Protein AF-A0A1F9RR07-F1 (afdb_monomer)

Nearest PDB structures (foldseek):
  3dpo-assembly2_A  TM=3.656E-01  e=3.145E+00  Escherichia coli K-12
  7xj0-assembly1_D  TM=2.275E-01  e=3.313E+00  Homo sapiens
  7xj0-assembly1_C  TM=2.275E-01  e=4.763E+00  Homo sapiens
  7xj3-assembly1_D  TM=2.705E-01  e=8.426E+00  Homo sapiens

Foldseek 3Di:
DDDPPDDDPPPPPQPPVNVVVVVVVVVVLCVLLVVLVVVLVVCLVPPPLQVCLVCLLVLLVVLLVVCVVVLVPDDQDADPVLVVQLVVLVVQLVVCVVVVNSLSVNVSSLSNVLSVCCRGRNPVSSVVSVLSSVSNNLSGDDPPVVLCVQQQVLLQVLQVVVCVVCVVVVFDWDDDRQWIDGPPDIDGSDSVNSCVSVVSVVVSVVSSVD

pLDDT: mean 88.8, std 12.25, range [38.28, 97.81]

Secondary structure (DSSP, 8-state):
---------------HHHHHHHHHHHHHHHHHHHHHHHHHHHHHHH-TTTGGGGTHHHHHHHHHHHTHHHHHTS-----THHHHHHHHHHHHHHHHHHTT-HHHHHHHHHHHHHHHHHHHHHHHHHHHTHHHHHHGGGGSPPPHHHHHHHHHHHHHHHHHHHHHHHHHTT---EEETTEEE-SS-EEE--GGGG-HHHHHHHHHHHHHH-

Solvent-accessible surface area (backbone atoms only — not comparable to full-atom values): 11545 Å² total; per-residue (Å²): 144,84,81,84,76,76,84,74,76,85,79,74,82,71,50,71,68,56,55,51,51,50,51,52,51,51,51,51,48,50,64,73,41,42,68,47,51,54,50,47,55,47,44,29,74,72,35,86,82,39,40,66,28,72,53,33,63,57,51,27,51,48,52,50,58,71,41,44,68,69,54,68,76,49,77,75,46,60,29,77,65,13,54,57,37,30,51,52,14,50,51,39,28,51,51,12,62,74,67,71,34,64,50,42,35,48,51,17,52,56,41,27,50,51,9,52,43,16,32,63,35,4,65,71,49,43,63,78,41,40,64,36,58,56,50,48,55,74,44,54,73,71,53,66,72,63,48,48,67,55,38,49,61,37,16,36,52,46,33,50,54,50,50,51,54,42,44,73,72,73,42,75,69,48,75,58,75,34,33,38,40,41,95,89,50,72,48,72,51,50,74,85,66,34,50,54,66,59,51,54,52,50,50,55,52,51,63,74,75,108

Mean predicted aligned error: 7.55 Å

Structure (mmCIF, N/CA/C/O backbone):
data_AF-A0A1F9RR07-F1
#
_entry.id   AF-A0A1F9RR07-F1
#
loop_
_atom_site.group_PDB
_atom_site.id
_atom_site.type_symbol
_atom_site.label_atom_id
_atom_site.label_alt_id
_atom_site.label_comp_id
_atom_site.label_asym_id
_atom_site.label_entity_id
_atom_site.label_seq_id
_atom_site.pdbx_PDB_ins_code
_atom_site.Cartn_x
_atom_site.Cartn_y
_atom_site.Cartn_z
_atom_site.occupancy
_atom_site.B_iso_or_equiv
_atom_site.auth_seq_id
_atom_site.auth_comp_id
_atom_site.auth_asym_id
_atom_site.auth_atom_id
_atom_site.pdbx_PDB_model_num
ATOM 1 N N . MET A 1 1 ? 3.645 -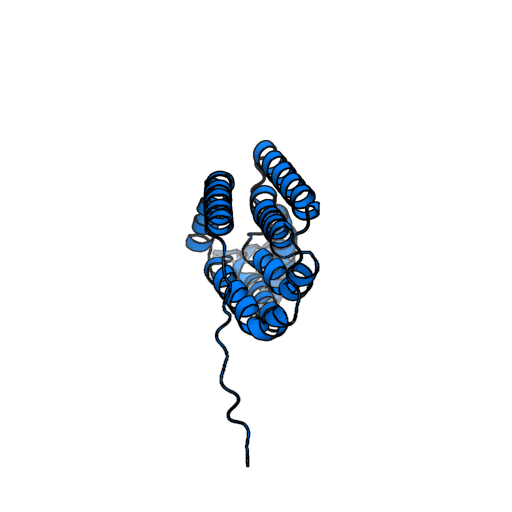34.732 37.859 1.00 39.59 1 MET A N 1
ATOM 2 C CA . MET A 1 1 ? 3.531 -34.724 36.387 1.00 39.59 1 MET A CA 1
ATOM 3 C C . MET A 1 1 ? 2.120 -34.261 36.035 1.00 39.59 1 MET A C 1
ATOM 5 O O . MET A 1 1 ? 1.271 -35.057 35.667 1.00 39.59 1 MET A O 1
ATOM 9 N N . SER A 1 2 ? 1.8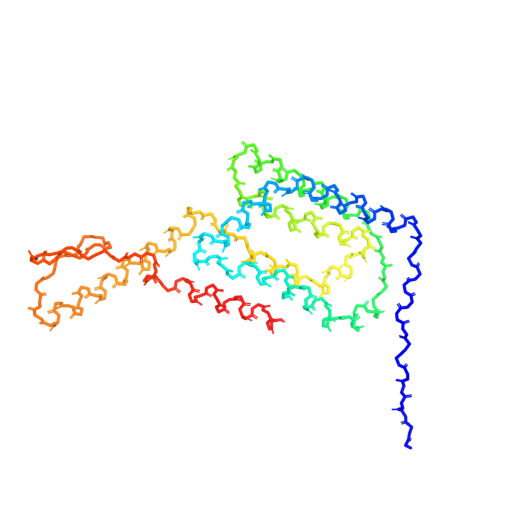35 -32.988 36.291 1.00 41.34 2 SER A N 1
ATOM 10 C CA . SER A 1 2 ? 0.587 -32.316 35.922 1.00 41.34 2 SER A CA 1
ATOM 11 C C . SER A 1 2 ? 0.934 -31.235 34.902 1.00 41.34 2 SER A C 1
ATOM 13 O O . SER A 1 2 ? 2.069 -30.769 34.904 1.00 41.34 2 SER A O 1
ATOM 15 N N . ILE A 1 3 ? -0.052 -30.877 34.078 1.00 42.28 3 ILE A N 1
ATOM 16 C CA . ILE A 1 3 ? -0.176 -29.742 33.137 1.00 42.28 3 ILE A CA 1
ATOM 17 C C . ILE A 1 3 ? -0.612 -30.284 31.760 1.00 42.28 3 ILE A C 1
ATOM 19 O O . ILE A 1 3 ? 0.106 -30.238 30.771 1.00 42.28 3 ILE A O 1
ATOM 23 N N . PHE A 1 4 ? -1.831 -30.829 31.715 1.00 50.19 4 PHE A N 1
ATOM 24 C CA . PHE A 1 4 ? -2.724 -30.615 30.577 1.00 50.19 4 PHE A CA 1
ATOM 25 C C . PHE A 1 4 ? -3.620 -29.453 31.003 1.00 50.19 4 PHE A C 1
ATOM 27 O O . PHE A 1 4 ? -4.643 -29.657 31.655 1.00 50.19 4 PHE A O 1
ATOM 34 N N . GLN A 1 5 ? -3.162 -28.227 30.749 1.00 45.41 5 GLN A N 1
ATOM 35 C CA . GLN A 1 5 ? -3.999 -27.045 30.897 1.00 45.41 5 GLN A CA 1
ATOM 36 C C . GLN A 1 5 ? -4.905 -27.009 29.671 1.00 45.41 5 GLN A C 1
ATOM 38 O O . GLN A 1 5 ? -4.443 -26.852 28.546 1.00 45.41 5 GLN A O 1
ATOM 43 N N . THR A 1 6 ? -6.180 -27.279 29.904 1.00 44.00 6 THR A N 1
ATOM 44 C CA . THR A 1 6 ? -7.256 -27.205 28.923 1.00 44.00 6 THR A CA 1
ATOM 45 C C . THR A 1 6 ? -7.315 -25.809 28.311 1.00 44.00 6 THR A C 1
ATOM 47 O O . THR A 1 6 ? -7.432 -24.829 29.047 1.00 44.00 6 THR A O 1
ATOM 50 N N . ASP A 1 7 ? -7.265 -25.739 26.982 1.00 45.28 7 ASP A N 1
ATOM 51 C CA . ASP A 1 7 ? -7.592 -24.550 26.200 1.00 45.28 7 ASP A CA 1
ATOM 52 C C . ASP A 1 7 ? -9.037 -24.122 26.515 1.00 45.28 7 ASP A C 1
ATOM 54 O O . ASP A 1 7 ? -9.995 -24.696 25.990 1.00 45.28 7 ASP A O 1
ATOM 58 N N . GLU A 1 8 ? -9.226 -23.138 27.400 1.00 47.31 8 GLU A N 1
ATOM 59 C CA . GLU A 1 8 ? -10.529 -22.482 27.522 1.00 47.31 8 GLU A CA 1
ATOM 60 C C . GLU A 1 8 ? -10.832 -21.752 26.203 1.00 47.31 8 GLU A C 1
ATOM 62 O O . GLU A 1 8 ? -10.014 -20.953 25.732 1.00 47.31 8 GLU A O 1
ATOM 67 N N . PRO A 1 9 ? -11.995 -21.999 25.572 1.00 42.94 9 PRO A N 1
ATOM 68 C CA . PRO A 1 9 ? -12.347 -21.317 24.343 1.00 42.94 9 PRO A CA 1
ATOM 69 C C . PRO A 1 9 ? -12.527 -19.829 24.641 1.00 42.94 9 PRO A C 1
ATOM 71 O O . PRO A 1 9 ? -13.224 -19.448 25.580 1.00 42.94 9 PRO A O 1
ATOM 74 N N . MET A 1 10 ? -11.930 -18.988 23.797 1.00 42.34 10 MET A N 1
ATOM 75 C CA . MET A 1 10 ? -12.139 -17.543 23.755 1.00 42.34 10 MET A CA 1
ATOM 76 C C . MET A 1 10 ? -13.638 -17.235 23.595 1.00 42.34 10 MET A C 1
ATOM 78 O O . MET A 1 10 ? -14.153 -17.122 22.483 1.00 42.34 10 MET A O 1
ATOM 82 N N . ASN A 1 11 ? -14.365 -17.142 24.712 1.00 38.28 11 ASN A N 1
ATOM 83 C CA . ASN A 1 11 ? -15.794 -16.855 24.737 1.00 38.28 11 ASN A CA 1
ATOM 84 C C . ASN A 1 11 ? -15.993 -15.347 24.581 1.00 38.28 11 ASN A C 1
ATOM 86 O O . ASN A 1 11 ? -16.233 -14.602 25.531 1.00 38.28 11 ASN A O 1
ATOM 90 N N . LEU A 1 12 ? -15.840 -14.888 23.341 1.00 55.47 12 LEU A N 1
ATOM 91 C CA . LEU A 1 12 ? -16.224 -13.550 22.942 1.00 55.47 12 LEU A CA 1
ATOM 92 C C . LEU A 1 12 ? -17.758 -13.519 22.928 1.00 55.47 12 LEU A C 1
ATOM 94 O O . LEU A 1 12 ? -18.388 -13.846 21.925 1.00 55.47 12 LEU A O 1
ATOM 98 N N . SER A 1 13 ? -18.376 -13.157 24.055 1.00 52.56 13 SER A N 1
ATOM 99 C CA . SER A 1 13 ? -19.814 -12.871 24.125 1.00 52.56 13 SER A CA 1
ATOM 100 C C . SER A 1 13 ? -20.100 -11.581 23.345 1.00 52.56 13 SER A C 1
ATOM 102 O O . SER A 1 13 ? -20.285 -10.495 23.900 1.00 52.56 13 SER A O 1
ATOM 104 N N . ILE A 1 14 ? -20.038 -11.675 22.013 1.00 67.06 14 ILE A N 1
ATOM 105 C CA . ILE A 1 14 ? -20.330 -10.578 21.098 1.00 67.06 14 ILE A CA 1
ATOM 106 C C . ILE A 1 14 ? -21.827 -10.307 21.216 1.00 67.06 14 ILE A C 1
ATOM 108 O O . ILE A 1 14 ? -22.664 -11.093 20.769 1.00 67.06 14 ILE A O 1
ATOM 112 N N . LYS A 1 15 ? -22.189 -9.169 21.811 1.00 80.25 15 LYS A N 1
ATOM 113 C CA . LYS A 1 15 ? -23.585 -8.720 21.832 1.00 80.25 15 LYS A CA 1
ATOM 114 C C . LYS A 1 15 ? -24.096 -8.606 20.391 1.00 80.25 15 LYS A C 1
ATOM 116 O O . LYS A 1 15 ? -23.407 -8.053 19.535 1.00 80.25 15 LYS A O 1
ATOM 121 N N . LYS A 1 16 ? -25.340 -9.037 20.130 1.00 82.12 16 LYS A N 1
ATOM 122 C CA . LYS A 1 16 ? -25.990 -8.919 18.802 1.00 82.12 16 LYS A CA 1
ATOM 123 C C . LYS A 1 16 ? -25.875 -7.508 18.201 1.00 82.12 16 LYS A C 1
ATOM 125 O O . LYS A 1 16 ? -25.714 -7.365 16.995 1.00 82.12 16 LYS A O 1
ATOM 130 N N . GLN A 1 17 ? -25.910 -6.475 19.045 1.00 84.00 17 GLN A N 1
ATOM 131 C CA . GLN A 1 17 ? -25.747 -5.078 18.639 1.00 84.00 17 GLN A CA 1
ATOM 132 C C . GLN A 1 17 ? -24.356 -4.779 18.054 1.00 84.00 17 GLN A C 1
ATOM 134 O O . GLN A 1 17 ? -24.256 -4.090 17.045 1.00 84.00 17 GLN A O 1
ATOM 139 N N . THR A 1 18 ? -23.290 -5.329 18.639 1.00 83.62 18 THR A N 1
ATOM 140 C CA . THR A 1 18 ? -21.919 -5.181 18.129 1.00 83.62 18 THR A CA 1
ATOM 141 C C . THR A 1 18 ? -21.746 -5.923 16.808 1.00 83.62 18 THR A C 1
ATOM 143 O O . THR A 1 18 ? -21.145 -5.390 15.882 1.00 83.62 18 THR A O 1
ATOM 146 N N . LEU A 1 19 ? -22.341 -7.113 16.675 1.00 86.00 19 LEU A N 1
ATOM 147 C CA . LEU A 1 19 ? -22.330 -7.860 15.415 1.00 86.00 19 LEU A CA 1
ATOM 148 C C . LEU A 1 19 ? -23.002 -7.066 14.281 1.00 86.00 19 LEU A C 1
ATOM 150 O O . LEU A 1 19 ? -22.474 -6.990 13.175 1.00 86.00 19 LEU A O 1
ATOM 154 N N . PHE A 1 20 ? -24.135 -6.425 14.575 1.00 90.19 20 PHE A N 1
ATOM 155 C CA . PHE A 1 20 ? -24.838 -5.568 13.622 1.00 90.19 20 PHE A CA 1
ATOM 156 C C . PHE A 1 20 ? -24.014 -4.333 13.222 1.00 90.19 20 PHE A C 1
ATOM 158 O O . PHE A 1 20 ? -23.941 -3.997 12.042 1.00 90.19 20 PHE A O 1
ATOM 165 N N . GLN A 1 21 ? -23.339 -3.690 14.182 1.00 88.38 21 GLN A N 1
ATOM 166 C CA . GLN A 1 21 ? -22.429 -2.570 13.911 1.00 88.38 21 GLN A CA 1
ATOM 167 C C . GLN A 1 21 ? -21.259 -2.980 13.010 1.00 88.38 21 GLN A C 1
ATOM 169 O O . GLN A 1 21 ? -20.947 -2.264 12.059 1.00 88.38 21 GLN A O 1
ATOM 174 N N . ILE A 1 22 ? -20.639 -4.132 13.282 1.00 88.69 22 ILE A N 1
ATOM 175 C CA . ILE A 1 22 ? -19.557 -4.678 12.453 1.00 88.69 22 ILE A CA 1
ATOM 176 C C . ILE A 1 22 ? -20.067 -4.918 11.033 1.00 88.69 22 ILE A C 1
ATOM 178 O O . ILE A 1 22 ? -19.451 -4.443 10.086 1.00 88.69 22 ILE A O 1
ATOM 182 N N . PHE A 1 23 ? -21.223 -5.570 10.879 1.00 91.88 23 PHE A N 1
ATOM 183 C CA . PHE A 1 23 ? -21.810 -5.831 9.565 1.00 91.88 23 PHE A CA 1
ATOM 184 C C . PHE A 1 23 ? -22.046 -4.542 8.763 1.00 91.88 23 PHE A C 1
ATOM 186 O O . PHE A 1 23 ? -21.627 -4.456 7.609 1.00 91.88 23 PHE A O 1
ATOM 193 N N . ILE A 1 24 ? -22.659 -3.522 9.376 1.00 93.69 24 ILE A N 1
ATOM 194 C CA . ILE A 1 24 ? -22.899 -2.228 8.720 1.00 93.69 24 ILE A CA 1
ATOM 195 C C . ILE A 1 24 ? -21.586 -1.568 8.306 1.00 93.69 24 ILE A C 1
ATOM 197 O O . ILE A 1 24 ? -21.477 -1.088 7.180 1.00 93.69 24 ILE A O 1
ATOM 201 N N . LEU A 1 25 ? -20.587 -1.535 9.190 1.00 91.62 25 LEU A N 1
ATOM 202 C CA . LEU A 1 25 ? -19.313 -0.886 8.885 1.00 91.62 25 LEU A CA 1
ATOM 203 C C . LEU A 1 25 ? -18.536 -1.629 7.804 1.00 91.62 25 LEU A C 1
ATOM 205 O O . LEU A 1 25 ? -17.975 -0.983 6.924 1.00 91.62 25 LEU A O 1
ATOM 209 N N . THR A 1 26 ? -18.543 -2.961 7.816 1.00 91.56 26 THR A N 1
ATOM 210 C CA . THR A 1 26 ? -17.945 -3.763 6.746 1.00 91.56 26 THR A CA 1
ATOM 211 C C . THR A 1 26 ? -18.654 -3.514 5.416 1.00 91.56 26 THR A C 1
ATOM 213 O O . THR A 1 26 ? -17.987 -3.268 4.414 1.00 91.56 26 THR A O 1
ATOM 216 N N . ALA A 1 27 ? -19.990 -3.504 5.393 1.00 94.19 27 ALA A N 1
ATOM 217 C CA . ALA A 1 27 ? -20.755 -3.215 4.181 1.00 94.19 27 ALA A CA 1
ATOM 218 C C . ALA A 1 27 ? -20.483 -1.794 3.654 1.00 94.19 27 ALA A C 1
ATOM 220 O O . ALA A 1 27 ? -20.225 -1.616 2.464 1.00 94.19 27 ALA A O 1
ATOM 221 N N . ALA A 1 28 ? -20.470 -0.791 4.536 1.00 94.44 28 ALA A N 1
ATOM 222 C CA . ALA A 1 28 ? -20.162 0.593 4.182 1.00 94.44 28 ALA A CA 1
ATOM 223 C C . ALA A 1 28 ? -18.728 0.742 3.655 1.00 94.44 28 ALA A C 1
ATOM 225 O O . ALA A 1 28 ? -18.508 1.404 2.642 1.00 94.44 28 ALA A O 1
ATOM 226 N N . PHE A 1 29 ? -17.759 0.090 4.298 1.00 94.94 29 PHE A N 1
ATOM 227 C CA . PHE A 1 29 ? -16.369 0.077 3.858 1.00 94.94 29 PHE A CA 1
ATOM 228 C C . PHE A 1 29 ? -16.234 -0.518 2.454 1.00 94.94 29 PHE A C 1
ATOM 230 O O . PHE A 1 29 ? -15.653 0.118 1.577 1.00 94.94 29 PHE A O 1
ATOM 237 N N . LEU A 1 30 ? -16.822 -1.693 2.212 1.00 94.81 30 LEU A N 1
ATOM 238 C CA . LEU A 1 30 ? -16.794 -2.333 0.895 1.00 94.81 30 LEU A CA 1
ATOM 239 C C . LEU A 1 30 ? -17.481 -1.472 -0.167 1.00 94.81 30 LEU A C 1
ATOM 241 O O . LEU A 1 30 ? -16.969 -1.356 -1.275 1.00 94.81 30 LEU A O 1
ATOM 245 N N . PHE A 1 31 ? -18.596 -0.822 0.169 1.00 96.06 31 PHE A N 1
ATOM 246 C CA . PHE A 1 31 ? -19.306 0.063 -0.750 1.00 96.06 31 PHE A CA 1
ATOM 247 C C . PHE A 1 31 ? -18.484 1.303 -1.135 1.00 96.06 31 PHE A C 1
ATOM 249 O O . PHE A 1 31 ? -18.403 1.645 -2.316 1.00 96.06 31 PHE A O 1
ATOM 256 N N . VAL A 1 32 ? -17.844 1.961 -0.163 1.00 94.94 32 VAL A N 1
ATOM 257 C CA . VAL A 1 32 ? -16.994 3.140 -0.403 1.00 94.94 32 VAL A CA 1
ATOM 258 C C . VAL A 1 32 ? -15.752 2.754 -1.210 1.00 94.94 32 VAL A C 1
ATOM 260 O O . VAL A 1 32 ? -15.421 3.401 -2.203 1.00 94.94 32 VAL A O 1
ATOM 263 N N . TYR A 1 33 ? -15.093 1.658 -0.833 1.00 95.62 33 TYR A N 1
ATOM 264 C CA . TYR A 1 33 ? -13.824 1.238 -1.424 1.00 95.62 33 TYR A CA 1
ATOM 265 C C . TYR A 1 33 ? -13.957 0.302 -2.631 1.00 95.62 33 TYR A C 1
ATOM 267 O O . TYR A 1 33 ? -12.937 -0.089 -3.197 1.00 95.62 33 TYR A O 1
ATOM 275 N N . GLN A 1 34 ? -15.173 -0.001 -3.102 1.00 95.38 34 GLN A N 1
ATOM 276 C CA . GLN A 1 34 ? -15.410 -0.932 -4.217 1.00 95.38 34 GLN A CA 1
ATOM 277 C C . GLN A 1 34 ? -14.554 -0.617 -5.452 1.00 95.38 34 GLN A C 1
ATOM 279 O O . GLN A 1 34 ? -13.930 -1.505 -6.026 1.00 95.38 34 GLN A O 1
ATOM 284 N N . LYS A 1 35 ? -14.449 0.665 -5.834 1.00 92.94 35 LYS A N 1
ATOM 285 C CA . LYS A 1 35 ? -13.672 1.088 -7.007 1.00 92.94 35 LYS A CA 1
ATOM 286 C C . LYS A 1 35 ? -12.176 0.855 -6.803 1.00 92.94 35 LYS A C 1
ATOM 288 O O . LYS A 1 35 ? -11.493 0.441 -7.734 1.00 92.94 35 LYS A O 1
ATOM 293 N N . ALA A 1 36 ? -11.669 1.124 -5.600 1.00 93.94 36 ALA A N 1
ATOM 294 C CA . ALA A 1 36 ? -10.263 0.925 -5.266 1.00 93.94 36 ALA A CA 1
ATOM 295 C C . ALA A 1 36 ? -9.910 -0.570 -5.235 1.00 93.94 36 ALA A C 1
ATOM 297 O O . ALA A 1 36 ? -8.896 -0.958 -5.811 1.00 93.94 36 ALA A O 1
ATOM 298 N N . ILE A 1 37 ? -10.776 -1.394 -4.636 1.00 95.12 37 ILE A N 1
ATOM 299 C CA . ILE A 1 37 ? -10.619 -2.851 -4.541 1.00 95.12 37 ILE A CA 1
ATOM 300 C C . ILE A 1 37 ? -10.663 -3.496 -5.929 1.00 95.12 37 ILE A C 1
ATOM 302 O O . ILE A 1 37 ? -9.768 -4.261 -6.267 1.00 95.12 37 ILE A O 1
ATOM 306 N N . LEU A 1 38 ? -11.647 -3.155 -6.769 1.00 95.25 38 LEU A N 1
ATOM 307 C CA . LEU A 1 38 ? -11.743 -3.705 -8.127 1.00 95.25 38 LEU A CA 1
ATOM 308 C C . LEU A 1 38 ? -10.522 -3.341 -8.978 1.00 95.25 38 LEU A C 1
ATOM 310 O O . LEU A 1 38 ? -10.001 -4.188 -9.698 1.00 95.25 38 LEU A O 1
ATOM 314 N N . LYS A 1 39 ? -10.021 -2.105 -8.858 1.00 93.69 39 LYS A N 1
ATOM 315 C CA . LYS A 1 39 ? -8.785 -1.701 -9.538 1.00 93.69 39 LYS A CA 1
ATOM 316 C C . LYS A 1 39 ? -7.556 -2.424 -8.982 1.00 93.69 39 LYS A C 1
ATOM 318 O O . LYS A 1 39 ? -6.679 -2.759 -9.757 1.00 93.69 39 LYS A O 1
ATOM 323 N N . LEU A 1 40 ? -7.472 -2.658 -7.669 1.00 94.31 40 LEU A N 1
ATOM 324 C CA . LEU A 1 40 ? -6.390 -3.460 -7.079 1.00 94.31 40 LEU A CA 1
ATOM 325 C C . LEU A 1 40 ? -6.395 -4.891 -7.623 1.00 94.31 40 LEU A C 1
ATOM 327 O O . LEU A 1 40 ? -5.363 -5.371 -8.069 1.00 94.31 40 LEU A O 1
ATOM 331 N N . ILE A 1 41 ? -7.562 -5.538 -7.651 1.00 95.12 41 ILE A N 1
ATOM 332 C CA . ILE A 1 41 ? -7.717 -6.889 -8.205 1.00 95.12 41 ILE A CA 1
ATOM 333 C C . ILE A 1 41 ? -7.314 -6.916 -9.682 1.00 95.12 41 ILE A C 1
ATOM 335 O O . ILE A 1 41 ? -6.608 -7.832 -10.098 1.00 95.12 41 ILE A O 1
ATOM 339 N N . SER A 1 42 ? -7.729 -5.905 -10.456 1.00 94.75 42 SER A N 1
ATOM 340 C CA . SER A 1 42 ? -7.310 -5.749 -11.850 1.00 94.75 42 SER A CA 1
ATOM 341 C C . SER A 1 42 ? -5.788 -5.711 -11.949 1.00 94.75 42 SER A C 1
ATOM 343 O O . SER A 1 42 ? -5.221 -6.570 -12.615 1.00 94.75 42 SER A O 1
ATOM 345 N N . ASP A 1 43 ? -5.129 -4.803 -11.227 1.00 92.31 43 ASP A N 1
ATOM 346 C CA . ASP A 1 43 ? -3.671 -4.651 -11.266 1.00 92.31 43 ASP A CA 1
ATOM 347 C C . ASP A 1 43 ? -2.949 -5.947 -10.879 1.00 92.31 43 ASP A C 1
ATOM 349 O O . ASP A 1 43 ? -2.033 -6.371 -11.575 1.00 92.31 43 ASP A O 1
ATOM 353 N N . TRP A 1 44 ? -3.389 -6.627 -9.818 1.00 93.50 44 TRP A N 1
ATOM 354 C CA . TRP A 1 44 ? -2.785 -7.894 -9.396 1.00 93.50 44 TRP A CA 1
ATOM 355 C C . TRP A 1 44 ? -2.964 -9.010 -10.434 1.00 93.50 44 TRP A C 1
ATOM 357 O O . TRP A 1 44 ? -2.123 -9.902 -10.534 1.00 93.50 44 TRP A O 1
ATOM 367 N N . SER A 1 45 ? -4.055 -8.978 -11.203 1.00 93.31 45 SER A N 1
ATOM 368 C CA . SER A 1 45 ? -4.335 -9.972 -12.243 1.00 93.31 45 SER A CA 1
ATOM 369 C C . SER A 1 45 ? -3.617 -9.698 -13.566 1.00 93.31 45 SER A C 1
ATOM 371 O O . SER A 1 45 ? -3.294 -10.643 -14.283 1.00 93.31 45 SER A O 1
ATOM 373 N N . THR A 1 46 ? -3.360 -8.429 -13.894 1.00 92.06 46 THR A N 1
ATOM 374 C CA . THR A 1 46 ? -2.818 -8.030 -15.201 1.00 92.06 46 THR A CA 1
ATOM 375 C C . THR A 1 46 ? -1.342 -7.662 -15.170 1.00 92.06 46 THR A C 1
ATOM 377 O O . THR A 1 46 ? -0.680 -7.797 -16.195 1.00 92.06 46 THR A O 1
ATOM 380 N N . ASP A 1 47 ? -0.816 -7.191 -14.035 1.00 86.38 47 ASP A N 1
ATOM 381 C CA . ASP A 1 47 ? 0.580 -6.773 -13.899 1.00 86.38 47 ASP A CA 1
ATOM 382 C C . ASP A 1 47 ? 1.408 -7.824 -13.130 1.00 86.38 47 ASP A C 1
ATOM 384 O O . ASP A 1 47 ? 1.242 -7.982 -11.912 1.00 86.38 47 ASP A O 1
ATOM 388 N N . PRO A 1 4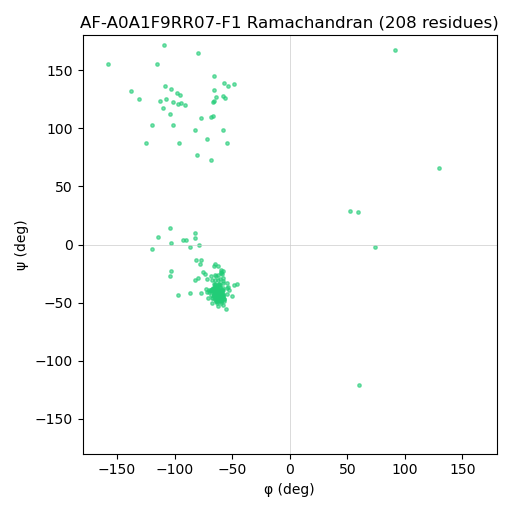8 ? 2.361 -8.507 -13.798 1.00 83.62 48 PRO A N 1
ATOM 389 C CA . PRO A 1 48 ? 3.258 -9.471 -13.162 1.00 83.62 48 PRO A CA 1
ATOM 390 C C . PRO A 1 48 ? 4.095 -8.903 -12.006 1.00 83.62 48 PRO A C 1
ATOM 392 O O . PRO A 1 48 ? 4.579 -9.660 -11.165 1.00 83.62 48 PRO A O 1
ATOM 395 N N . ASN A 1 49 ? 4.314 -7.586 -11.952 1.00 82.25 49 ASN A N 1
ATOM 396 C CA . ASN A 1 49 ? 5.059 -6.942 -10.871 1.00 82.25 49 ASN A CA 1
ATOM 397 C C . ASN A 1 49 ? 4.252 -6.873 -9.568 1.00 82.25 49 ASN A C 1
ATOM 399 O O . ASN A 1 49 ? 4.846 -6.862 -8.489 1.00 82.25 49 ASN A O 1
ATOM 403 N N . PHE A 1 50 ? 2.919 -6.890 -9.654 1.00 86.31 50 PHE A N 1
ATOM 404 C CA . PHE A 1 50 ? 2.015 -6.760 -8.509 1.00 86.31 50 PHE A CA 1
ATOM 405 C C . PHE A 1 50 ? 1.175 -8.014 -8.235 1.00 86.31 50 PHE A C 1
ATOM 407 O O . PHE A 1 50 ? 0.355 -8.004 -7.320 1.00 86.31 50 PHE A O 1
ATOM 414 N N . SER A 1 51 ? 1.407 -9.127 -8.940 1.00 87.56 51 SER A N 1
ATOM 415 C CA . SER A 1 51 ? 0.654 -10.378 -8.739 1.00 87.56 51 SER A CA 1
ATOM 416 C C . SER A 1 51 ? 0.736 -10.949 -7.319 1.00 87.56 51 SER A C 1
ATOM 418 O O . SER A 1 51 ? -0.181 -11.632 -6.867 1.00 87.56 51 SER A O 1
ATOM 420 N N . HIS A 1 52 ? 1.799 -10.633 -6.575 1.00 86.06 52 HIS A N 1
ATOM 421 C CA . HIS A 1 52 ? 1.942 -11.008 -5.166 1.00 86.06 52 HIS A CA 1
ATOM 422 C C . HIS A 1 52 ? 0.905 -10.332 -4.247 1.00 86.06 52 HIS A C 1
ATOM 424 O O . HIS A 1 52 ? 0.661 -10.823 -3.144 1.00 86.06 52 HIS A O 1
ATOM 430 N N . GLY A 1 53 ? 0.260 -9.247 -4.695 1.00 90.81 53 GLY A N 1
ATOM 431 C CA . GLY A 1 53 ? -0.720 -8.484 -3.923 1.00 90.81 53 GLY A CA 1
ATOM 432 C C . GLY A 1 53 ? -1.915 -9.310 -3.439 1.00 90.81 53 GLY A C 1
ATOM 433 O O . GLY A 1 53 ? -2.420 -9.045 -2.351 1.00 90.81 53 GLY A O 1
ATOM 434 N N . PHE A 1 54 ? -2.301 -10.373 -4.159 1.00 92.50 54 PHE A N 1
ATOM 435 C CA . PHE A 1 54 ? -3.347 -11.302 -3.709 1.00 92.50 54 PHE A CA 1
ATOM 436 C C . PHE A 1 54 ? -3.000 -12.009 -2.398 1.00 92.50 54 PHE A C 1
ATOM 438 O O . PHE A 1 54 ? -3.899 -12.288 -1.611 1.00 92.50 54 PHE A O 1
ATOM 445 N N . LEU A 1 55 ? -1.721 -12.311 -2.157 1.00 92.12 55 LEU A N 1
ATOM 446 C CA . LEU A 1 55 ? -1.278 -13.075 -0.990 1.00 92.12 55 LEU A CA 1
ATOM 447 C C . LEU A 1 55 ? -1.203 -12.203 0.274 1.00 92.12 55 LEU A C 1
ATOM 449 O O . LEU A 1 55 ? -1.413 -12.696 1.383 1.00 92.12 55 LEU A O 1
ATOM 453 N N . ILE A 1 56 ? -0.945 -10.903 0.110 1.00 93.69 56 ILE A N 1
ATOM 454 C CA . ILE A 1 56 ? -0.673 -9.966 1.206 1.00 93.69 56 ILE A CA 1
ATOM 455 C C . ILE A 1 56 ? -1.806 -9.908 2.254 1.00 93.69 56 ILE A C 1
ATOM 457 O O . ILE A 1 56 ? -1.492 -10.030 3.441 1.00 93.69 56 ILE A O 1
ATOM 461 N N . PRO A 1 57 ? -3.107 -9.801 1.899 1.00 94.00 57 PRO A N 1
ATOM 462 C CA . PRO A 1 57 ? -4.189 -9.818 2.888 1.00 94.00 57 PRO A CA 1
ATOM 463 C C . PRO A 1 57 ? -4.256 -11.113 3.705 1.00 94.00 57 PRO A C 1
ATOM 465 O O . PRO A 1 57 ? -4.536 -11.071 4.904 1.00 94.00 57 PRO A O 1
ATOM 468 N N . PHE A 1 58 ? -3.977 -12.263 3.082 1.00 95.19 58 PHE A N 1
ATOM 469 C CA . PHE A 1 58 ? -3.982 -13.556 3.770 1.00 95.19 58 PHE A CA 1
ATOM 470 C C . PHE A 1 58 ? -2.812 -13.674 4.745 1.00 95.19 58 PHE A C 1
ATOM 472 O O . PHE A 1 58 ? -2.997 -14.143 5.866 1.00 95.19 58 PHE A O 1
ATOM 479 N N . VAL A 1 59 ? -1.628 -13.197 4.350 1.00 94.19 59 VAL A N 1
ATOM 480 C CA . VAL A 1 59 ? -0.450 -13.156 5.226 1.00 94.19 59 VAL A CA 1
ATOM 481 C C . VAL A 1 59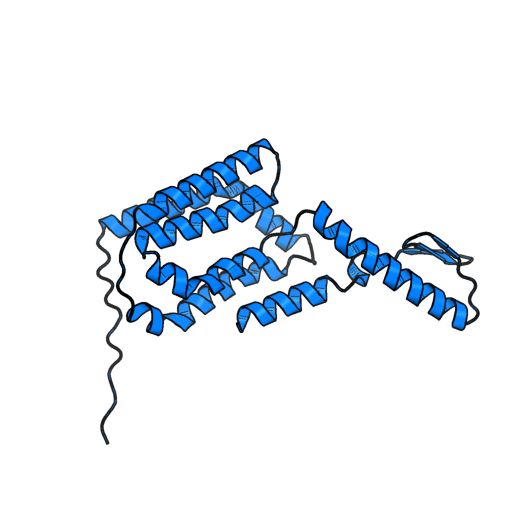 ? -0.685 -12.203 6.394 1.00 94.19 59 VAL A C 1
ATOM 483 O O . VAL A 1 59 ? -0.464 -12.594 7.534 1.00 94.19 59 VAL A O 1
ATOM 486 N N . ALA A 1 60 ? -1.227 -11.005 6.156 1.00 95.25 60 ALA A N 1
ATOM 487 C CA . ALA A 1 60 ? -1.571 -10.073 7.229 1.00 95.25 60 ALA A CA 1
ATOM 488 C C . ALA A 1 60 ? -2.571 -10.690 8.227 1.00 95.25 60 ALA A C 1
ATOM 490 O O . ALA A 1 60 ? -2.394 -10.574 9.441 1.00 95.25 60 ALA A O 1
ATOM 491 N N . LEU A 1 61 ? -3.593 -11.402 7.736 1.00 94.88 61 LEU A N 1
ATOM 492 C CA . LEU A 1 61 ? -4.545 -12.110 8.594 1.00 94.88 61 LEU A CA 1
ATOM 493 C C . LEU A 1 61 ? -3.870 -13.233 9.393 1.00 94.88 61 LEU A C 1
ATOM 495 O O . LEU A 1 61 ? -4.137 -13.382 10.586 1.00 94.88 61 LEU A O 1
ATOM 499 N N . TYR A 1 62 ? -2.972 -13.991 8.762 1.00 94.75 62 TYR A N 1
ATOM 500 C CA . TYR A 1 62 ? -2.182 -15.019 9.434 1.00 94.75 62 TYR A CA 1
ATOM 501 C C . TYR A 1 62 ? -1.277 -14.428 10.525 1.00 94.75 62 TYR A C 1
ATOM 503 O O . TYR A 1 62 ? -1.236 -14.969 11.626 1.00 94.75 62 TYR A O 1
ATOM 511 N N . MET A 1 63 ? -0.622 -13.287 10.281 1.00 92.81 63 MET A N 1
ATOM 512 C CA . MET A 1 63 ? 0.198 -12.593 11.285 1.00 92.81 63 MET A CA 1
ATOM 513 C C . MET A 1 63 ? -0.637 -12.157 12.498 1.00 92.81 63 MET A C 1
ATOM 515 O O . MET A 1 63 ? -0.194 -12.285 13.639 1.00 92.81 63 MET A O 1
ATOM 519 N N . ILE A 1 64 ? -1.868 -11.679 12.273 1.00 94.06 64 ILE A N 1
ATOM 520 C CA . ILE A 1 64 ? -2.805 -11.352 13.360 1.00 94.06 64 ILE A CA 1
ATOM 521 C C . ILE A 1 64 ? -3.200 -12.622 14.125 1.00 94.06 64 ILE A C 1
ATOM 523 O O . ILE A 1 64 ? -3.201 -12.623 15.355 1.00 94.06 64 ILE A O 1
ATOM 527 N N . TRP A 1 65 ? -3.508 -13.710 13.414 1.00 93.56 65 TRP A N 1
ATOM 528 C CA . TRP A 1 65 ? -3.870 -14.990 14.025 1.00 93.56 65 TRP A CA 1
ATOM 529 C C . TRP A 1 65 ? -2.725 -15.595 14.846 1.00 93.56 65 TRP A C 1
ATOM 531 O O . TRP A 1 65 ? -2.962 -16.115 15.935 1.00 93.56 65 TRP A O 1
ATOM 541 N N . TYR A 1 66 ? -1.484 -15.475 14.376 1.00 92.69 66 TYR A N 1
ATOM 542 C CA . TYR A 1 66 ? -0.296 -15.926 15.099 1.00 92.69 66 TYR A CA 1
ATOM 543 C C . TYR A 1 66 ? -0.139 -15.201 16.447 1.00 92.69 66 TYR A C 1
ATOM 545 O O . TYR A 1 66 ? 0.223 -15.810 17.450 1.00 92.69 66 TYR A O 1
ATOM 553 N N . LYS A 1 67 ? -0.528 -13.922 16.505 1.00 90.56 67 LYS A N 1
ATOM 554 C CA . LYS A 1 67 ? -0.531 -13.098 17.723 1.00 90.56 67 LYS A CA 1
ATOM 555 C C . LYS A 1 67 ? -1.761 -13.290 18.619 1.00 90.56 67 LYS A C 1
ATOM 557 O O . LYS A 1 67 ? -1.895 -12.574 19.607 1.00 90.56 67 LYS A O 1
ATOM 562 N N . LYS A 1 68 ? -2.667 -14.236 18.337 1.00 90.56 68 LYS A N 1
ATOM 563 C CA . LYS A 1 68 ? -3.938 -14.384 19.083 1.00 90.56 68 LYS A CA 1
ATOM 564 C C . LYS A 1 68 ? -3.761 -14.511 20.603 1.00 90.56 68 LYS A C 1
ATOM 566 O O . LYS A 1 68 ? -4.570 -13.960 21.340 1.00 90.56 68 LYS A O 1
ATOM 571 N N . ASN A 1 69 ? -2.711 -15.199 21.061 1.00 89.19 69 ASN A N 1
ATOM 572 C CA . ASN A 1 69 ? -2.453 -15.405 22.489 1.00 89.19 69 ASN A CA 1
ATOM 573 C C . ASN A 1 69 ? -2.007 -14.092 23.151 1.00 89.19 69 ASN A C 1
ATOM 575 O O . ASN A 1 69 ? -2.581 -13.694 24.157 1.00 89.19 69 ASN A O 1
ATOM 579 N N . GLU A 1 70 ? -1.078 -13.361 22.522 1.00 89.25 70 GLU A N 1
ATOM 580 C CA . GLU A 1 70 ? -0.665 -12.018 22.965 1.00 89.25 70 GLU A CA 1
ATOM 581 C C . GLU A 1 70 ? -1.855 -11.048 22.997 1.00 89.25 70 GLU A C 1
ATOM 583 O O . GLU A 1 70 ? -1.975 -10.221 23.895 1.00 89.25 70 GLU A O 1
ATOM 588 N N . LEU A 1 71 ? -2.749 -11.134 22.008 1.00 89.38 71 LEU A N 1
ATOM 589 C CA . LEU A 1 71 ? -3.927 -10.272 21.916 1.00 89.38 71 LEU A CA 1
ATOM 590 C C . LEU A 1 71 ? -4.991 -10.611 22.966 1.00 89.38 71 LEU A C 1
ATOM 592 O O . LEU A 1 71 ? -5.708 -9.708 23.393 1.00 89.38 71 LEU A O 1
ATOM 596 N N . ALA A 1 72 ? -5.083 -11.870 23.400 1.00 88.44 72 ALA A N 1
ATOM 597 C CA . ALA A 1 72 ? -6.010 -12.295 24.447 1.00 88.44 72 ALA A CA 1
ATOM 598 C C . ALA A 1 72 ? -5.638 -11.729 25.831 1.00 88.44 72 ALA A C 1
ATOM 600 O O . ALA A 1 72 ? -6.520 -11.500 26.655 1.00 88.44 72 ALA A O 1
ATOM 601 N N . GLU A 1 73 ? -4.355 -11.446 26.070 1.00 89.44 73 GLU A N 1
ATOM 602 C CA . GLU A 1 73 ? -3.862 -10.835 27.316 1.00 89.44 73 GLU A CA 1
ATOM 603 C C . GLU A 1 73 ? -4.134 -9.322 27.395 1.00 89.44 73 GLU A C 1
ATOM 605 O O . GLU A 1 73 ? -4.016 -8.700 28.454 1.00 89.44 73 GLU A O 1
ATOM 610 N N . VAL A 1 74 ? -4.507 -8.698 26.276 1.00 89.31 74 VAL A N 1
ATOM 611 C CA . VAL A 1 74 ? -4.720 -7.254 26.182 1.00 89.31 74 VAL A CA 1
ATOM 612 C C . VAL A 1 74 ? -6.195 -6.927 26.368 1.00 89.31 74 VAL A C 1
ATOM 614 O O . VAL A 1 74 ? -7.071 -7.428 25.670 1.00 89.31 74 VAL A O 1
ATOM 617 N N . SER A 1 75 ? -6.487 -5.992 27.272 1.00 86.81 75 SER A N 1
ATOM 618 C CA . SER A 1 75 ? -7.853 -5.510 27.463 1.00 86.81 75 SER A CA 1
ATOM 619 C C . SER A 1 75 ? -8.363 -4.766 26.221 1.00 86.81 75 SER A C 1
ATOM 621 O O . SER A 1 75 ? -7.785 -3.743 25.837 1.00 86.81 75 SER A O 1
ATOM 623 N N . PHE A 1 76 ? -9.489 -5.209 25.663 1.00 85.94 76 PHE A N 1
ATOM 624 C CA . PHE A 1 76 ? -10.215 -4.484 24.620 1.00 85.94 76 PHE A CA 1
ATOM 625 C C . PHE A 1 76 ? -10.791 -3.186 25.197 1.00 85.94 76 PHE A C 1
ATOM 627 O O . PHE A 1 76 ? -11.701 -3.208 26.028 1.00 85.94 76 PHE A O 1
ATOM 634 N N . LYS A 1 77 ? -10.244 -2.044 24.767 1.00 90.62 77 LYS A N 1
ATOM 635 C CA . LYS A 1 77 ? -10.661 -0.705 25.212 1.00 90.62 77 LYS A CA 1
ATOM 636 C C . LYS A 1 77 ? -11.026 0.146 23.993 1.00 90.62 77 LYS A C 1
ATOM 638 O O . LYS A 1 77 ? -10.151 0.849 23.482 1.00 90.62 77 LYS A O 1
ATOM 643 N N . PRO A 1 78 ? -12.288 0.079 23.521 1.00 88.88 78 PRO A N 1
ATOM 644 C CA . PRO A 1 78 ? -12.780 0.893 22.412 1.00 88.88 78 PRO A CA 1
ATOM 645 C C . PRO A 1 78 ? -12.412 2.369 22.593 1.00 88.88 78 PRO A C 1
ATOM 647 O O . PRO A 1 78 ? -12.512 2.904 23.700 1.00 88.88 78 PRO A O 1
ATOM 650 N N . SER A 1 79 ? -11.987 3.036 21.520 1.00 93.44 79 SER A N 1
ATOM 651 C CA . SER A 1 79 ? -11.558 4.435 21.581 1.00 93.44 79 SER A CA 1
ATOM 652 C C . SER A 1 79 ? -12.217 5.280 20.499 1.00 93.44 79 SER A C 1
ATOM 654 O O . SER A 1 79 ? -12.070 5.021 19.306 1.00 93.44 79 SER A O 1
ATOM 656 N N . LEU A 1 80 ? -12.872 6.373 20.904 1.00 94.06 80 LEU A N 1
ATOM 657 C CA . LEU A 1 80 ? -13.471 7.334 19.969 1.00 94.06 80 LEU A CA 1
ATOM 658 C C . LEU A 1 80 ? -12.436 8.021 19.068 1.00 94.06 80 LEU A C 1
ATOM 660 O O . LEU A 1 80 ? -12.795 8.517 18.005 1.00 94.06 80 LEU A O 1
ATOM 664 N N . ALA A 1 81 ? -11.151 7.996 19.430 1.00 94.62 81 ALA A N 1
ATOM 665 C CA . ALA A 1 81 ? -10.085 8.495 18.568 1.00 94.62 81 ALA A CA 1
ATOM 666 C C . ALA A 1 81 ? -10.011 7.748 17.222 1.00 94.62 81 ALA A C 1
ATOM 668 O O . ALA A 1 81 ? -9.572 8.325 16.230 1.00 94.62 81 ALA A O 1
ATOM 669 N N . GLY A 1 82 ? -10.507 6.505 17.153 1.00 94.25 82 GLY A N 1
ATOM 670 C CA . GLY A 1 82 ? -10.653 5.778 15.891 1.00 94.25 82 GLY A CA 1
ATOM 671 C C . GLY A 1 82 ? -11.536 6.515 14.878 1.00 94.25 82 GLY A C 1
ATOM 672 O O . GLY A 1 82 ? -11.248 6.475 13.686 1.00 94.25 82 GLY A O 1
ATOM 673 N N . ILE A 1 83 ? -12.536 7.282 15.335 1.00 94.94 83 ILE A N 1
ATOM 674 C CA . ILE A 1 83 ? -13.388 8.113 14.466 1.00 94.94 83 ILE A CA 1
ATOM 675 C C . ILE A 1 83 ? -12.558 9.195 13.771 1.00 94.94 83 ILE A C 1
ATOM 677 O O . ILE A 1 83 ? -12.736 9.422 12.578 1.00 94.94 83 ILE A O 1
ATOM 681 N N . ILE A 1 84 ? -11.620 9.829 14.480 1.00 97.38 84 ILE A N 1
ATOM 682 C CA . ILE A 1 84 ? -10.741 10.857 13.902 1.00 97.38 84 ILE A CA 1
ATOM 683 C C . ILE A 1 84 ? -9.885 10.245 12.787 1.00 97.38 84 ILE A C 1
ATOM 685 O O . ILE A 1 84 ? -9.767 10.823 11.708 1.00 97.38 84 ILE A O 1
ATOM 689 N N . VAL A 1 85 ? -9.347 9.043 13.013 1.00 97.38 85 VAL A N 1
ATOM 690 C CA . VAL A 1 85 ? -8.562 8.309 12.007 1.00 97.38 85 VAL A CA 1
ATOM 691 C C . VAL A 1 85 ? -9.429 7.905 10.809 1.00 97.38 85 VAL A C 1
ATOM 693 O O . VAL A 1 85 ? -8.999 8.058 9.668 1.00 97.38 85 VAL A O 1
ATOM 696 N N . ILE A 1 86 ? -10.667 7.451 11.042 1.00 96.75 86 ILE A N 1
ATOM 697 C CA . ILE A 1 86 ? -11.632 7.141 9.975 1.00 96.75 86 ILE A CA 1
ATOM 698 C C . ILE A 1 86 ? -11.919 8.387 9.138 1.00 96.75 86 ILE A C 1
ATOM 700 O O . ILE A 1 86 ? -11.827 8.314 7.916 1.00 96.75 86 ILE A O 1
ATOM 704 N N . ILE A 1 87 ? -12.220 9.526 9.772 1.00 97.25 87 ILE A N 1
ATOM 705 C CA . ILE A 1 87 ? -12.465 10.799 9.080 1.00 97.25 87 ILE A CA 1
ATOM 706 C C . ILE A 1 87 ? -11.234 11.198 8.263 1.00 97.25 87 ILE A C 1
ATOM 708 O O . ILE A 1 87 ? -11.377 11.537 7.093 1.00 97.25 87 ILE A O 1
ATOM 712 N N . GLY A 1 88 ? -10.030 11.088 8.830 1.00 97.81 88 GLY A N 1
ATOM 713 C CA . GLY A 1 88 ? -8.779 11.327 8.108 1.00 97.81 88 GLY A CA 1
ATOM 714 C C . GLY A 1 88 ? -8.637 10.438 6.869 1.00 97.81 88 GLY A C 1
ATOM 715 O O . GLY A 1 88 ? -8.373 10.941 5.779 1.00 97.81 88 GLY A O 1
ATOM 716 N N . GLY A 1 89 ? -8.900 9.135 6.999 1.00 97.31 89 GLY A N 1
ATOM 717 C CA . GLY A 1 89 ? -8.930 8.208 5.865 1.00 97.31 89 GLY A CA 1
ATOM 718 C C . GLY A 1 89 ? -9.974 8.602 4.815 1.00 97.31 89 GLY A C 1
ATOM 719 O O . GLY A 1 89 ? -9.675 8.626 3.628 1.00 97.31 89 GLY A O 1
ATOM 720 N N . MET A 1 90 ? -11.175 9.008 5.226 1.00 97.12 90 MET A N 1
ATOM 721 C CA . MET A 1 90 ? -12.219 9.447 4.293 1.00 97.12 90 MET A CA 1
ATOM 722 C C . MET A 1 90 ? -11.846 10.746 3.566 1.00 97.12 90 MET A C 1
ATOM 724 O O . MET A 1 90 ? -12.086 10.859 2.367 1.00 97.12 90 MET A O 1
ATOM 728 N N . LEU A 1 91 ? -11.210 11.702 4.247 1.00 97.62 91 LEU A N 1
ATOM 729 C CA . LEU A 1 91 ? -10.703 12.924 3.616 1.00 97.62 91 LEU A CA 1
ATOM 730 C C . LEU A 1 91 ? -9.629 12.608 2.570 1.00 97.62 91 LEU A C 1
ATOM 732 O O . LEU A 1 91 ? -9.678 13.150 1.468 1.00 97.62 91 LEU A O 1
ATOM 736 N N . ILE A 1 92 ? -8.706 11.689 2.874 1.00 97.44 92 ILE A N 1
ATOM 737 C CA . ILE A 1 92 ? -7.691 11.230 1.913 1.00 97.44 92 ILE A CA 1
ATOM 738 C C . ILE A 1 92 ? -8.351 10.497 0.741 1.00 97.44 92 ILE A C 1
ATOM 740 O O . ILE A 1 92 ? -7.963 10.716 -0.403 1.00 97.44 92 ILE A O 1
ATOM 744 N N . HIS A 1 93 ? -9.372 9.674 0.996 1.00 96.50 93 HIS A N 1
ATOM 745 C CA . HIS A 1 93 ? -10.123 8.992 -0.057 1.00 96.50 93 HIS A CA 1
ATOM 746 C C . HIS A 1 93 ? -10.773 9.992 -1.020 1.00 96.50 93 HIS A C 1
ATOM 748 O O . HIS A 1 93 ? -10.649 9.856 -2.237 1.00 96.50 93 HIS A O 1
ATOM 754 N N . VAL A 1 94 ? -11.435 11.020 -0.479 1.00 96.50 94 VAL A N 1
ATOM 755 C CA . VAL A 1 94 ? -12.058 12.090 -1.267 1.00 96.50 94 VAL A CA 1
ATOM 756 C C . VAL A 1 94 ? -11.001 12.876 -2.037 1.00 96.50 94 VAL A C 1
ATOM 758 O O . VAL A 1 94 ? -11.175 13.090 -3.233 1.00 96.50 94 VAL A O 1
ATOM 761 N N . ALA A 1 95 ? -9.890 13.251 -1.398 1.00 96.88 95 ALA A N 1
ATOM 762 C CA . ALA A 1 95 ? -8.790 13.949 -2.058 1.00 96.88 95 ALA A CA 1
ATOM 763 C C . ALA A 1 95 ? -8.195 13.123 -3.210 1.00 96.88 95 ALA A C 1
ATOM 765 O O . ALA A 1 95 ? -8.015 13.648 -4.306 1.00 96.88 95 ALA A O 1
ATOM 766 N N . GLY A 1 96 ? -7.965 11.823 -2.999 1.00 94.50 96 GLY A N 1
ATOM 767 C CA . GLY A 1 96 ? -7.508 10.901 -4.039 1.00 94.50 96 GLY A CA 1
ATOM 768 C C . GLY A 1 96 ? -8.514 10.778 -5.181 1.00 94.50 96 GLY A C 1
ATOM 769 O O . GLY A 1 96 ? -8.135 10.840 -6.344 1.00 94.50 96 GLY A O 1
ATOM 770 N N . ASN A 1 97 ? -9.809 10.689 -4.876 1.00 94.44 97 ASN A N 1
ATOM 771 C CA . ASN A 1 97 ? -10.850 10.622 -5.899 1.00 94.44 97 ASN A CA 1
ATOM 772 C C . ASN A 1 97 ? -10.955 11.923 -6.719 1.00 94.44 97 ASN A C 1
ATOM 774 O O . ASN A 1 97 ? -11.118 11.860 -7.933 1.00 94.44 97 ASN A O 1
ATOM 778 N N . LEU A 1 98 ? -10.832 13.092 -6.079 1.00 95.06 98 LEU A N 1
ATOM 779 C CA . LEU A 1 98 ? -10.822 14.396 -6.758 1.00 95.06 98 LEU A CA 1
ATOM 780 C C . LEU A 1 98 ? -9.557 14.595 -7.602 1.00 95.06 98 LEU A C 1
ATOM 782 O O . LEU A 1 98 ? -9.636 15.113 -8.711 1.00 95.06 98 LEU A O 1
ATOM 786 N N . GLY A 1 99 ? -8.405 14.151 -7.098 1.00 92.88 99 GLY A N 1
ATOM 787 C CA . GLY A 1 99 ? -7.126 14.195 -7.807 1.00 92.88 99 GLY A CA 1
ATOM 788 C C . GLY A 1 99 ? -6.939 13.086 -8.845 1.00 92.88 99 GLY A C 1
ATOM 789 O O . GLY A 1 99 ? -5.895 13.041 -9.483 1.00 92.88 99 GLY A O 1
ATOM 790 N N . SER A 1 100 ? -7.917 12.185 -9.010 1.00 91.44 100 SER A N 1
ATOM 791 C CA . SER A 1 100 ? -7.793 10.959 -9.817 1.00 91.44 100 SER A CA 1
ATOM 792 C C . SER A 1 100 ? -6.576 10.095 -9.453 1.00 91.44 100 SER A C 1
ATOM 794 O O . SER A 1 100 ? -6.060 9.354 -10.288 1.00 91.44 100 SER A O 1
ATOM 796 N N . GLU A 1 101 ? -6.147 10.153 -8.191 1.00 92.88 101 GLU A N 1
ATOM 797 C CA . GLU A 1 101 ? -4.933 9.511 -7.711 1.00 92.88 101 GLU A CA 1
ATOM 798 C C . GLU A 1 101 ? -5.244 8.207 -6.972 1.00 92.88 101 GLU A C 1
ATOM 800 O O . GLU A 1 101 ? -5.687 8.179 -5.817 1.00 92.88 101 GLU A O 1
ATOM 805 N N . LEU A 1 102 ? -5.006 7.095 -7.669 1.00 91.62 102 LEU A N 1
ATOM 806 C CA . LEU A 1 102 ? -5.355 5.756 -7.202 1.00 91.62 102 LEU A CA 1
ATOM 807 C C . LEU A 1 102 ? -4.563 5.329 -5.976 1.00 91.62 102 LEU A C 1
ATOM 809 O O . LEU A 1 102 ? -5.120 4.633 -5.122 1.00 91.62 102 LEU A O 1
ATOM 813 N N . PHE A 1 103 ? -3.301 5.745 -5.863 1.00 93.56 103 PHE A N 1
ATOM 814 C CA . PHE A 1 103 ? -2.485 5.400 -4.708 1.00 93.56 103 PHE A CA 1
ATOM 815 C C . PHE A 1 103 ? -3.095 5.957 -3.420 1.00 93.56 103 PHE A C 1
ATOM 817 O O . PHE A 1 103 ? -3.276 5.209 -2.460 1.00 93.56 103 PHE A O 1
ATOM 824 N N . LEU A 1 104 ? -3.515 7.228 -3.422 1.00 94.56 104 LEU A N 1
ATOM 825 C CA . LEU A 1 104 ? -4.160 7.860 -2.266 1.00 94.56 104 LEU A CA 1
ATOM 826 C C . LEU A 1 104 ? -5.462 7.147 -1.891 1.00 94.56 104 LEU A C 1
ATOM 828 O O . LEU A 1 104 ? -5.678 6.851 -0.717 1.00 94.56 104 LEU A O 1
ATOM 832 N N . MET A 1 105 ? -6.303 6.817 -2.878 1.00 94.88 105 MET A N 1
ATOM 833 C CA . MET A 1 105 ? -7.566 6.105 -2.636 1.00 94.88 105 MET A CA 1
ATOM 834 C C . MET A 1 105 ? -7.358 4.706 -2.039 1.00 94.88 105 MET A C 1
ATOM 836 O O . MET A 1 105 ? -8.181 4.246 -1.251 1.00 94.88 105 MET A O 1
ATOM 840 N N . ARG A 1 106 ? -6.289 4.002 -2.429 1.00 95.31 106 ARG A N 1
ATOM 841 C CA . ARG A 1 106 ? -5.942 2.670 -1.904 1.00 95.31 106 ARG A CA 1
ATOM 842 C C . ARG A 1 106 ? -5.306 2.769 -0.526 1.00 95.31 106 ARG A C 1
ATOM 844 O O . ARG A 1 106 ? -5.645 1.998 0.364 1.00 95.31 106 ARG A O 1
ATOM 851 N N . PHE A 1 107 ? -4.416 3.734 -0.330 1.00 96.19 107 PHE A N 1
ATOM 852 C CA . PHE A 1 107 ? -3.745 3.951 0.944 1.00 96.19 107 PHE A CA 1
ATOM 853 C C . PHE A 1 107 ? -4.732 4.385 2.031 1.00 96.19 107 PHE A C 1
ATOM 855 O O . PHE A 1 107 ? -4.671 3.907 3.166 1.00 96.19 107 PHE A O 1
ATOM 862 N N . SER A 1 108 ? -5.719 5.209 1.671 1.00 97.19 108 SER A N 1
ATOM 863 C CA . SER A 1 108 ? -6.768 5.630 2.594 1.00 97.19 108 SER A CA 1
ATOM 864 C C . SER A 1 108 ? -7.587 4.459 3.139 1.00 97.19 108 SER A C 1
ATOM 866 O O . SER A 1 108 ? -8.025 4.513 4.284 1.00 97.19 108 SER A O 1
ATOM 868 N N . MET A 1 109 ? -7.731 3.374 2.371 1.00 96.62 109 MET A N 1
ATOM 869 C CA . MET A 1 109 ? -8.386 2.139 2.807 1.00 96.62 109 MET A CA 1
ATOM 870 C C . MET A 1 109 ? -7.699 1.539 4.041 1.00 96.62 109 MET A C 1
ATOM 872 O O . MET A 1 109 ? -8.373 1.151 4.995 1.00 96.62 109 MET A O 1
ATOM 876 N N . ILE A 1 110 ? -6.361 1.517 4.051 1.00 97.00 110 ILE A N 1
ATOM 877 C CA . ILE A 1 110 ? -5.554 1.013 5.174 1.00 97.00 110 ILE A CA 1
ATOM 878 C C . ILE A 1 110 ? -5.697 1.940 6.389 1.00 97.00 110 ILE A C 1
ATOM 880 O O . ILE A 1 110 ? -5.843 1.468 7.519 1.00 97.00 110 ILE A O 1
ATOM 884 N N . ILE A 1 111 ? -5.732 3.258 6.171 1.00 97.50 111 ILE A N 1
ATOM 885 C CA . ILE A 1 111 ? -5.960 4.243 7.241 1.00 97.50 111 ILE A CA 1
ATOM 886 C C . ILE A 1 111 ? -7.358 4.073 7.846 1.00 97.50 111 ILE A C 1
ATOM 888 O O . ILE A 1 111 ? -7.498 3.986 9.065 1.00 97.50 111 ILE A O 1
ATOM 892 N N . THR A 1 112 ? -8.401 3.979 7.018 1.00 97.12 112 THR A N 1
ATOM 893 C CA . THR A 1 112 ? -9.773 3.764 7.491 1.00 97.12 112 THR A CA 1
ATOM 894 C C . THR A 1 112 ? -9.884 2.446 8.258 1.00 97.12 112 THR A C 1
ATOM 896 O O . THR A 1 112 ? -10.473 2.430 9.337 1.00 97.12 112 THR A O 1
ATOM 899 N N . LEU A 1 113 ? -9.269 1.365 7.765 1.00 96.25 113 LEU A N 1
ATOM 900 C CA . LEU A 1 113 ? -9.216 0.080 8.466 1.00 96.25 113 LEU A CA 1
ATOM 901 C C . LEU A 1 113 ? -8.531 0.206 9.837 1.00 96.25 113 LEU A C 1
ATOM 903 O O . LEU A 1 113 ? -9.055 -0.287 10.834 1.00 96.25 113 LEU A O 1
ATOM 907 N N . SER A 1 114 ? -7.413 0.931 9.906 1.00 96.81 114 SER A N 1
ATOM 908 C CA . SER A 1 114 ? -6.710 1.236 11.161 1.00 96.81 114 SER A CA 1
ATOM 909 C C . SER A 1 114 ? -7.617 1.971 12.152 1.00 96.81 114 SER A C 1
ATOM 911 O O . SER A 1 114 ? -7.675 1.621 13.330 1.00 96.81 114 SER A O 1
ATOM 913 N N . GLY A 1 115 ? -8.382 2.954 11.673 1.00 96.44 115 GLY A N 1
ATOM 914 C CA . GLY A 1 115 ? -9.349 3.685 12.487 1.00 96.44 115 GLY A CA 1
ATOM 915 C C . GLY A 1 115 ? -10.501 2.814 12.997 1.00 96.44 115 GLY A C 1
ATOM 916 O O . GLY A 1 115 ? -10.869 2.929 14.165 1.00 96.44 115 GLY A O 1
ATOM 917 N N . ILE A 1 116 ? -11.017 1.892 12.174 1.00 94.88 116 ILE A N 1
ATOM 918 C CA . ILE A 1 116 ? -12.041 0.910 12.580 1.00 94.88 116 ILE A CA 1
ATOM 919 C C . ILE A 1 116 ? -11.500 -0.007 13.686 1.00 94.88 116 ILE A C 1
ATOM 921 O O . ILE A 1 116 ? -12.176 -0.230 14.691 1.00 94.88 116 ILE A O 1
ATOM 925 N N . ILE A 1 117 ? -10.265 -0.491 13.546 1.00 94.38 117 ILE A N 1
ATOM 926 C CA . ILE A 1 117 ? -9.601 -1.318 14.563 1.00 94.38 117 ILE A CA 1
ATOM 927 C C . ILE A 1 117 ? -9.444 -0.543 15.873 1.00 94.38 117 ILE A C 1
ATOM 929 O O . ILE A 1 117 ? -9.785 -1.062 16.931 1.00 94.38 117 ILE A O 1
ATOM 933 N N . ILE A 1 118 ? -8.963 0.702 15.832 1.00 95.38 118 ILE A N 1
ATOM 934 C CA . ILE A 1 118 ? -8.813 1.534 17.037 1.00 95.38 118 ILE A CA 1
ATOM 935 C C . ILE A 1 118 ? -10.178 1.811 17.681 1.00 95.38 118 ILE A C 1
ATOM 937 O O . ILE A 1 118 ? -10.293 1.799 18.907 1.00 95.38 118 ILE A O 1
ATOM 941 N N . TYR A 1 119 ? -11.216 2.022 16.869 1.00 94.19 119 TYR A N 1
ATOM 942 C CA . TYR A 1 119 ? -12.569 2.273 17.350 1.00 94.19 119 TYR A CA 1
ATOM 943 C C . TYR A 1 119 ? -13.122 1.098 18.160 1.00 94.19 119 TYR A C 1
ATOM 945 O O . TYR A 1 119 ? -13.615 1.314 19.264 1.00 94.19 119 TYR A O 1
ATOM 953 N N . PHE A 1 120 ? -12.986 -0.136 17.665 1.00 91.50 120 PHE A N 1
ATOM 954 C CA . PHE A 1 120 ? -13.512 -1.324 18.346 1.00 91.50 120 PHE A CA 1
ATOM 955 C C . PHE A 1 120 ? -12.564 -1.930 19.381 1.00 91.50 120 PHE A C 1
ATOM 957 O O . PHE A 1 120 ? -13.002 -2.339 20.453 1.00 91.50 120 PHE A O 1
ATOM 964 N N . CYS A 1 121 ? -11.274 -2.009 19.069 1.00 91.12 121 CYS A N 1
ATOM 965 C CA . CYS A 1 121 ? -10.300 -2.765 19.855 1.00 91.12 121 CYS A CA 1
ATOM 966 C C . CYS A 1 121 ? -9.408 -1.869 20.727 1.00 91.12 121 CYS A C 1
ATOM 968 O O . CYS A 1 121 ? -8.868 -2.327 21.736 1.00 91.12 121 CYS A O 1
ATOM 970 N N . GLY A 1 122 ? -9.271 -0.591 20.365 1.00 93.38 122 GLY A N 1
ATOM 971 C CA . GLY A 1 122 ? -8.412 0.375 21.046 1.00 93.38 122 GLY A CA 1
ATOM 972 C C . GLY A 1 122 ? -6.997 0.470 20.477 1.00 93.38 122 GLY A C 1
ATOM 973 O O . GLY A 1 122 ? -6.531 -0.382 19.718 1.00 93.38 122 GLY A O 1
ATOM 974 N N . PHE A 1 123 ? -6.278 1.517 20.890 1.00 94.25 123 PHE A N 1
ATOM 975 C CA . PHE A 1 123 ? -4.882 1.753 20.490 1.00 94.25 123 PHE A CA 1
ATOM 976 C C . PHE A 1 123 ? -3.938 0.646 20.921 1.00 94.25 123 PHE A C 1
ATOM 978 O O . PHE A 1 123 ? -2.961 0.350 20.243 1.00 94.25 123 PHE A O 1
ATOM 985 N N . GLU A 1 124 ? -4.224 0.059 22.072 1.00 93.25 124 GLU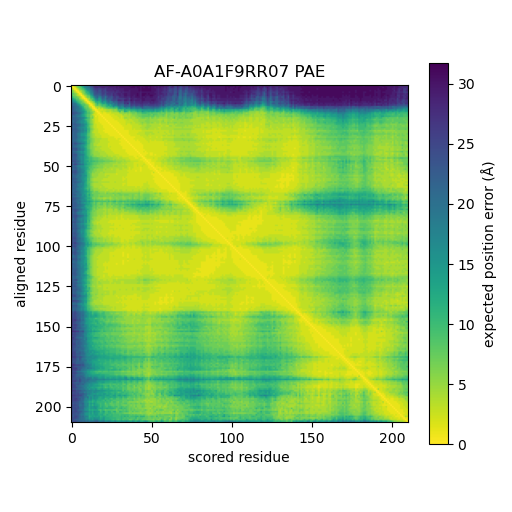 A N 1
ATOM 986 C CA . GLU A 1 124 ? -3.401 -0.978 22.649 1.00 93.25 124 GLU A CA 1
ATOM 987 C C . GLU A 1 124 ? -3.376 -2.203 21.725 1.00 93.25 124 GLU A C 1
ATOM 989 O O . GLU A 1 124 ? -2.290 -2.631 21.342 1.00 93.25 124 GLU A O 1
ATOM 994 N N . ILE A 1 125 ? -4.523 -2.692 21.253 1.00 93.56 125 ILE A N 1
ATOM 995 C CA . ILE A 1 125 ? -4.565 -3.765 20.249 1.00 93.56 125 ILE A CA 1
ATOM 996 C C . ILE A 1 125 ? -3.920 -3.320 18.933 1.00 93.56 125 ILE A C 1
ATOM 998 O O . ILE A 1 125 ? -3.091 -4.046 18.387 1.00 93.56 125 ILE A O 1
ATOM 1002 N N . PHE A 1 126 ? -4.235 -2.110 18.457 1.00 94.81 126 PHE A N 1
ATOM 1003 C CA . PHE A 1 126 ? -3.680 -1.580 17.209 1.00 94.81 126 PHE A CA 1
ATOM 1004 C C . PHE A 1 126 ? -2.143 -1.593 17.189 1.00 94.81 126 PHE A C 1
ATOM 1006 O O . PHE A 1 126 ? -1.556 -2.030 16.206 1.00 94.81 126 PHE A O 1
ATOM 1013 N N . LYS A 1 127 ? -1.482 -1.204 18.288 1.00 94.12 127 LYS A N 1
ATOM 1014 C CA . LYS A 1 127 ? -0.015 -1.255 18.409 1.00 94.12 127 LYS A CA 1
ATOM 1015 C C . LYS A 1 127 ? 0.540 -2.675 18.264 1.00 94.12 127 LYS A C 1
ATOM 1017 O O . LYS A 1 127 ? 1.564 -2.845 17.612 1.00 94.12 127 LYS A O 1
ATOM 1022 N N . ARG A 1 128 ? -0.126 -3.692 18.833 1.00 93.00 128 ARG A N 1
ATOM 1023 C CA . ARG A 1 128 ? 0.316 -5.100 18.714 1.00 93.00 128 ARG A CA 1
ATOM 1024 C C . ARG A 1 128 ? 0.200 -5.625 17.283 1.00 93.00 128 ARG A C 1
ATOM 1026 O O . ARG A 1 128 ? 0.995 -6.474 16.891 1.00 93.00 128 ARG A O 1
ATOM 1033 N N . ILE A 1 129 ? -0.766 -5.121 16.512 1.00 94.38 129 ILE A N 1
ATOM 1034 C CA . ILE A 1 129 ? -0.992 -5.525 15.116 1.00 94.38 129 ILE A CA 1
ATOM 1035 C C . ILE A 1 129 ? -0.506 -4.493 14.093 1.00 94.38 129 ILE A C 1
ATOM 1037 O O . ILE A 1 129 ? -0.839 -4.599 12.914 1.00 94.38 129 ILE A O 1
ATOM 1041 N N . LEU A 1 130 ? 0.308 -3.519 14.510 1.00 94.50 130 LEU A N 1
ATOM 1042 C CA . LEU A 1 130 ? 0.804 -2.462 13.629 1.00 94.50 130 LEU A CA 1
ATOM 1043 C C . LEU A 1 130 ? 1.589 -3.037 12.448 1.00 94.50 130 LEU A C 1
ATOM 1045 O O . LEU A 1 130 ? 1.404 -2.580 11.326 1.00 94.50 130 LEU A O 1
ATOM 1049 N N . VAL A 1 131 ? 2.416 -4.058 12.692 1.00 93.69 131 VAL A N 1
ATOM 1050 C CA . VAL A 1 131 ? 3.196 -4.734 11.647 1.00 93.69 131 VAL A CA 1
ATOM 1051 C C . VAL A 1 131 ? 2.275 -5.396 10.607 1.00 93.69 131 VAL A C 1
ATOM 1053 O O . VAL A 1 131 ? 2.392 -5.032 9.440 1.00 93.69 131 VAL A O 1
ATOM 1056 N N . PRO A 1 132 ? 1.293 -6.253 10.974 1.00 94.31 132 PRO A N 1
ATOM 1057 C CA . PRO A 1 132 ? 0.300 -6.761 10.021 1.00 94.31 132 PRO A CA 1
ATOM 1058 C C . PRO A 1 132 ? -0.441 -5.676 9.228 1.00 94.31 132 PRO A C 1
ATOM 1060 O O . PRO A 1 132 ? -0.695 -5.841 8.037 1.00 94.31 132 PRO A O 1
ATOM 1063 N N . ILE A 1 133 ? -0.793 -4.556 9.866 1.00 95.81 133 ILE A N 1
ATOM 1064 C CA . ILE A 1 133 ? -1.497 -3.457 9.192 1.00 95.81 133 ILE A CA 1
ATOM 1065 C C . ILE A 1 133 ? -0.574 -2.706 8.228 1.00 95.81 133 ILE A C 1
ATOM 1067 O O . ILE A 1 133 ? -0.985 -2.394 7.113 1.00 95.81 133 ILE A O 1
ATOM 1071 N N . ALA A 1 134 ? 0.676 -2.453 8.614 1.00 94.62 134 ALA A N 1
ATOM 1072 C CA . ALA A 1 134 ? 1.682 -1.861 7.739 1.00 94.62 134 ALA A CA 1
ATOM 1073 C C . ALA A 1 134 ? 2.024 -2.789 6.564 1.00 94.62 134 ALA A C 1
ATOM 1075 O O . ALA A 1 134 ? 2.225 -2.316 5.448 1.00 94.62 134 ALA A O 1
ATOM 1076 N N . TYR A 1 135 ? 2.011 -4.105 6.785 1.00 93.50 135 TYR A N 1
ATOM 1077 C CA . TYR A 1 135 ? 2.243 -5.109 5.750 1.00 93.50 135 TYR A CA 1
ATOM 1078 C C . TYR A 1 135 ? 1.243 -5.003 4.592 1.00 93.50 135 TYR A C 1
ATOM 1080 O O . TYR A 1 135 ? 1.617 -5.190 3.436 1.00 93.50 135 TYR A O 1
ATOM 1088 N N . LEU A 1 136 ? -0.005 -4.599 4.866 1.00 95.06 136 LEU A N 1
ATOM 1089 C CA . LEU A 1 136 ? -1.009 -4.357 3.825 1.00 95.06 136 LEU A CA 1
ATOM 1090 C C . LEU A 1 136 ? -0.585 -3.281 2.818 1.00 95.06 136 LEU A C 1
ATOM 1092 O O . LEU A 1 136 ? -1.086 -3.291 1.702 1.00 95.06 136 LEU A O 1
ATOM 1096 N N . ILE A 1 137 ? 0.342 -2.377 3.147 1.00 93.81 137 ILE A N 1
ATOM 1097 C CA . ILE A 1 137 ? 0.844 -1.378 2.188 1.00 93.81 137 ILE A CA 1
ATOM 1098 C C . ILE A 1 137 ? 1.530 -2.070 1.002 1.00 93.81 137 ILE A C 1
ATOM 1100 O O . ILE A 1 137 ? 1.427 -1.586 -0.122 1.00 93.81 137 ILE A O 1
ATOM 1104 N N . MET A 1 138 ? 2.133 -3.245 1.216 1.00 91.81 138 MET A N 1
ATOM 1105 C CA . MET A 1 138 ? 2.815 -4.015 0.169 1.00 91.81 138 MET A CA 1
ATOM 1106 C C . MET A 1 138 ? 1.869 -4.525 -0.925 1.00 91.81 138 MET A C 1
ATOM 1108 O O . MET A 1 138 ? 2.332 -4.882 -2.002 1.00 91.81 138 MET A O 1
ATOM 1112 N N . MET A 1 139 ? 0.550 -4.540 -0.697 1.00 93.31 139 MET A N 1
ATOM 1113 C CA . MET A 1 139 ? -0.413 -4.899 -1.746 1.00 93.31 139 MET A CA 1
ATOM 1114 C C . MET A 1 139 ? -0.728 -3.736 -2.696 1.00 93.31 139 MET A C 1
ATOM 1116 O O . MET A 1 139 ? -1.375 -3.950 -3.720 1.00 93.31 139 MET A O 1
ATOM 1120 N N . ILE A 1 140 ? -0.356 -2.501 -2.342 1.00 93.56 140 ILE A N 1
ATOM 1121 C CA . ILE A 1 140 ? -0.720 -1.297 -3.089 1.00 93.56 140 ILE A CA 1
ATOM 1122 C C . ILE A 1 140 ? 0.365 -0.996 -4.128 1.00 93.56 140 ILE A C 1
ATOM 1124 O O . ILE A 1 140 ? 1.501 -0.711 -3.747 1.00 93.56 140 ILE A O 1
ATOM 1128 N N . PRO A 1 141 ? 0.022 -0.973 -5.430 1.00 90.19 141 PRO A N 1
ATOM 1129 C CA . PRO A 1 141 ? 0.942 -0.526 -6.462 1.00 90.19 141 PRO A CA 1
ATOM 1130 C C . PRO A 1 141 ? 1.410 0.904 -6.210 1.00 90.19 141 PRO A C 1
ATOM 1132 O O . PRO A 1 141 ? 0.596 1.810 -6.011 1.00 90.19 141 PRO A O 1
ATOM 1135 N N . ILE A 1 142 ? 2.726 1.087 -6.214 1.00 86.38 142 ILE A N 1
ATOM 1136 C CA . ILE A 1 142 ? 3.383 2.385 -6.056 1.00 86.38 142 ILE A CA 1
ATOM 1137 C C . ILE A 1 142 ? 3.046 3.266 -7.277 1.00 86.38 142 ILE A C 1
ATOM 1139 O O . ILE A 1 142 ? 2.944 2.731 -8.384 1.00 86.38 142 ILE A O 1
ATOM 1143 N N . PRO A 1 143 ? 2.888 4.600 -7.130 1.00 87.00 143 PRO A N 1
ATOM 1144 C CA . PRO A 1 143 ? 2.633 5.481 -8.266 1.00 87.00 143 PRO A CA 1
ATOM 1145 C C . PRO A 1 143 ? 3.689 5.315 -9.361 1.00 87.00 143 PRO A C 1
ATOM 1147 O O . PRO A 1 143 ? 4.887 5.307 -9.067 1.00 87.00 143 PRO A O 1
ATOM 1150 N N . ALA A 1 144 ? 3.256 5.263 -10.623 1.00 83.06 144 ALA A N 1
ATOM 1151 C CA . ALA A 1 144 ? 4.140 5.051 -11.774 1.00 83.06 144 ALA A CA 1
ATOM 1152 C C . ALA A 1 144 ? 5.296 6.063 -11.834 1.00 83.06 144 ALA A C 1
ATOM 1154 O O . ALA A 1 144 ? 6.404 5.723 -12.226 1.00 83.06 144 ALA A O 1
ATOM 1155 N N . ILE A 1 145 ? 5.064 7.297 -11.381 1.00 85.25 145 ILE A N 1
ATOM 1156 C CA . ILE A 1 145 ? 6.092 8.343 -11.303 1.00 85.25 145 ILE A CA 1
ATOM 1157 C C . ILE A 1 145 ? 7.242 7.909 -10.389 1.00 85.25 145 ILE A C 1
ATOM 1159 O O . ILE A 1 145 ? 8.405 8.010 -10.772 1.00 85.25 145 ILE A O 1
ATOM 1163 N N . LEU A 1 146 ? 6.921 7.394 -9.199 1.00 85.50 146 LEU A N 1
ATOM 1164 C CA . LEU A 1 146 ? 7.925 6.947 -8.240 1.00 85.50 146 LEU A CA 1
ATOM 1165 C C . LEU A 1 146 ? 8.570 5.634 -8.699 1.00 85.50 146 LEU A C 1
ATOM 1167 O O . LEU A 1 146 ? 9.779 5.472 -8.571 1.00 85.50 146 LEU A O 1
ATOM 1171 N N . TRP A 1 147 ? 7.783 4.729 -9.290 1.00 85.12 147 TRP A N 1
ATOM 1172 C CA . TRP A 1 147 ? 8.302 3.497 -9.885 1.00 85.12 147 TRP A CA 1
ATOM 1173 C C . TRP A 1 147 ? 9.345 3.791 -10.968 1.00 85.12 147 TRP A C 1
ATOM 1175 O O . TRP A 1 147 ? 10.475 3.315 -10.882 1.00 85.12 147 TRP A O 1
ATOM 1185 N N . ASN A 1 148 ? 9.010 4.646 -11.935 1.00 85.88 148 ASN A N 1
ATOM 1186 C CA . ASN A 1 148 ? 9.879 4.986 -13.060 1.00 85.88 148 ASN A CA 1
ATOM 1187 C C . ASN A 1 148 ? 11.147 5.723 -12.612 1.00 85.88 148 ASN A C 1
ATOM 1189 O O . ASN A 1 148 ? 12.216 5.493 -13.175 1.00 85.88 148 ASN A O 1
ATOM 1193 N N . GLN A 1 149 ? 11.062 6.553 -11.567 1.00 88.50 149 GLN A N 1
ATOM 1194 C CA . GLN A 1 149 ? 12.232 7.215 -10.977 1.00 88.50 149 GLN A CA 1
ATOM 1195 C C . GLN A 1 149 ? 13.257 6.235 -10.394 1.00 88.50 149 GLN A C 1
ATOM 1197 O O . GLN A 1 149 ? 14.437 6.572 -10.335 1.00 88.50 149 GLN A O 1
ATOM 1202 N N . VAL A 1 150 ? 12.837 5.034 -9.985 1.00 87.50 150 VAL A N 1
ATOM 1203 C CA . VAL A 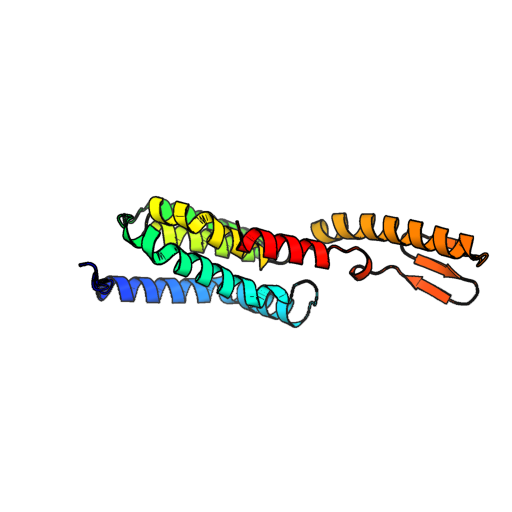1 150 ? 13.737 3.993 -9.462 1.00 87.50 150 VAL A CA 1
ATOM 1204 C C . VAL A 1 150 ? 14.118 2.992 -10.555 1.00 87.50 150 VAL A C 1
ATOM 1206 O O . VAL A 1 150 ? 15.287 2.630 -10.683 1.00 87.50 150 VAL A O 1
ATOM 1209 N N . ALA A 1 151 ? 13.154 2.563 -11.372 1.00 87.81 151 ALA A N 1
ATOM 1210 C CA . ALA A 1 151 ? 13.353 1.557 -12.412 1.00 87.81 151 ALA A CA 1
ATOM 1211 C C . ALA A 1 151 ? 14.295 2.043 -13.516 1.00 87.81 151 ALA A C 1
ATOM 1213 O O . ALA A 1 151 ? 15.186 1.300 -13.928 1.00 87.81 151 ALA A O 1
ATOM 1214 N N . PHE A 1 152 ? 14.141 3.290 -13.967 1.00 90.56 152 PHE A N 1
ATOM 1215 C CA . PHE A 1 152 ? 14.889 3.802 -15.111 1.00 90.56 152 PHE A CA 1
ATOM 1216 C C . PHE A 1 152 ? 16.400 3.945 -14.839 1.00 90.56 152 PHE A C 1
ATOM 1218 O O . PHE A 1 152 ? 17.188 3.445 -15.643 1.00 90.56 152 PHE A O 1
ATOM 1225 N N . PRO A 1 153 ? 16.868 4.507 -13.703 1.00 91.56 153 PRO A N 1
ATOM 1226 C CA . PRO A 1 153 ? 18.298 4.505 -13.377 1.00 91.56 153 PRO A CA 1
ATOM 1227 C C . PRO A 1 153 ? 18.910 3.100 -13.310 1.00 91.56 153 PRO A C 1
ATOM 1229 O O . PRO A 1 153 ? 20.027 2.887 -13.783 1.00 91.56 153 PRO A O 1
ATOM 1232 N N . LEU A 1 154 ? 18.171 2.126 -12.766 1.00 91.12 154 LEU A N 1
ATOM 1233 C CA . LEU A 1 154 ? 18.611 0.730 -12.703 1.00 91.12 154 LEU A CA 1
ATOM 1234 C C . LEU A 1 154 ? 18.699 0.097 -14.098 1.00 91.12 154 LEU A C 1
ATOM 1236 O O . LEU A 1 154 ? 19.642 -0.643 -14.376 1.00 91.12 154 LEU A O 1
ATOM 1240 N N . GLN A 1 155 ? 17.770 0.424 -15.000 1.00 93.06 155 GLN A N 1
ATOM 1241 C CA . GLN A 1 155 ? 17.849 0.015 -16.404 1.00 93.06 155 GLN A CA 1
ATOM 1242 C C . GLN A 1 155 ? 19.056 0.628 -17.106 1.00 93.06 155 GLN A C 1
ATOM 1244 O O . GLN A 1 155 ? 19.770 -0.091 -17.796 1.00 93.06 155 GLN A O 1
ATOM 1249 N N . LEU A 1 156 ? 19.338 1.918 -16.902 1.00 93.75 156 LEU A N 1
ATOM 1250 C CA . LEU A 1 156 ? 20.519 2.569 -17.480 1.00 93.75 156 LEU A CA 1
ATOM 1251 C C . LEU A 1 156 ? 21.820 1.919 -17.002 1.00 93.75 156 LEU A C 1
ATOM 1253 O O . LEU A 1 156 ? 22.744 1.735 -17.799 1.00 93.75 156 LEU A O 1
ATOM 1257 N N . PHE A 1 157 ? 21.880 1.550 -15.721 1.00 94.19 157 PHE A N 1
ATOM 1258 C CA . PHE A 1 157 ? 23.008 0.824 -15.146 1.00 94.19 157 PHE A CA 1
ATOM 1259 C C . PHE A 1 157 ? 23.153 -0.577 -15.758 1.00 94.19 157 PHE A C 1
ATOM 1261 O O . PHE A 1 157 ? 24.235 -0.951 -16.210 1.00 94.19 157 PHE A O 1
ATOM 1268 N N . SER A 1 158 ? 22.052 -1.323 -15.860 1.00 94.12 158 SER A N 1
ATOM 1269 C CA . SER A 1 158 ? 22.022 -2.645 -16.495 1.00 94.12 158 SER A CA 1
ATOM 1270 C C . SER A 1 158 ? 22.417 -2.585 -17.979 1.00 94.12 158 SER A C 1
ATOM 1272 O O . SER A 1 158 ? 23.251 -3.368 -18.442 1.00 94.12 158 SER A O 1
ATOM 1274 N N . ALA A 1 159 ? 21.914 -1.591 -18.717 1.00 94.94 159 ALA A N 1
ATOM 1275 C CA . ALA A 1 159 ? 22.264 -1.329 -20.110 1.00 94.94 159 ALA A CA 1
ATO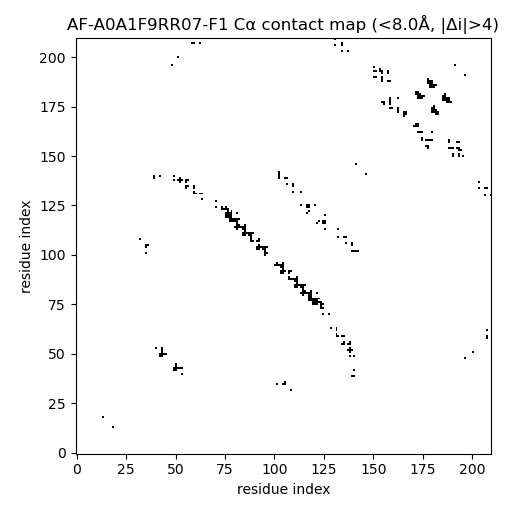M 1276 C C . ALA A 1 159 ? 23.745 -0.962 -20.272 1.00 94.94 159 ALA A C 1
ATOM 1278 O O . ALA A 1 159 ? 24.384 -1.386 -21.233 1.00 94.94 159 ALA A O 1
ATOM 1279 N N . GLN A 1 160 ? 24.317 -0.209 -19.326 1.00 95.25 160 GLN A N 1
ATOM 1280 C CA . GLN A 1 160 ? 25.741 0.124 -19.328 1.00 95.25 160 GLN A CA 1
ATOM 1281 C C . GLN A 1 160 ? 26.615 -1.124 -19.181 1.00 95.25 160 GLN A C 1
ATOM 1283 O O . GLN A 1 160 ? 27.525 -1.321 -19.987 1.00 95.25 160 GLN A O 1
ATOM 1288 N N . ILE A 1 161 ? 26.332 -1.970 -18.187 1.00 95.44 161 ILE A N 1
ATOM 1289 C CA . ILE A 1 161 ? 27.080 -3.217 -17.966 1.00 95.44 161 ILE A CA 1
ATOM 1290 C C . ILE A 1 161 ? 26.928 -4.146 -19.173 1.00 95.44 161 ILE A C 1
ATOM 1292 O O . ILE A 1 161 ? 27.914 -4.701 -19.654 1.00 95.44 161 ILE A O 1
ATOM 1296 N N . SER A 1 162 ? 25.714 -4.265 -19.711 1.00 94.50 162 SER A N 1
ATOM 1297 C CA . SER A 1 162 ? 25.438 -5.092 -20.888 1.00 94.50 162 SER A CA 1
ATOM 1298 C C . SER A 1 162 ? 26.221 -4.612 -22.114 1.00 94.50 162 SER A C 1
ATOM 1300 O O . SER A 1 162 ? 26.856 -5.418 -22.790 1.00 94.50 162 SER A O 1
ATOM 1302 N N . ALA A 1 163 ? 26.262 -3.299 -22.369 1.00 95.44 163 ALA A N 1
ATOM 1303 C CA . ALA A 1 163 ? 27.037 -2.727 -23.470 1.00 95.44 163 ALA A CA 1
ATOM 1304 C C . ALA A 1 163 ? 28.543 -2.982 -23.309 1.00 95.44 163 ALA A C 1
ATOM 1306 O O . ALA A 1 163 ? 29.228 -3.281 -24.287 1.00 95.44 163 ALA A O 1
ATOM 1307 N N . GLN A 1 164 ? 29.070 -2.885 -22.086 1.00 95.06 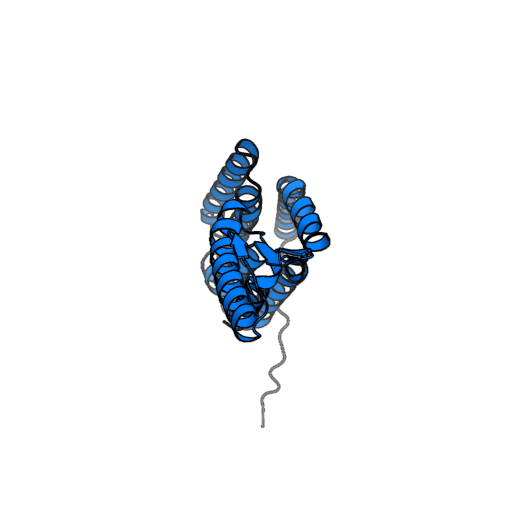164 GLN A N 1
ATOM 1308 C CA . GLN A 1 164 ? 30.476 -3.188 -21.803 1.00 95.06 164 GLN A CA 1
ATOM 1309 C C . GLN A 1 164 ? 30.792 -4.671 -22.022 1.00 95.06 164 GLN A C 1
ATOM 1311 O O . GLN A 1 164 ? 31.797 -4.990 -22.652 1.00 95.06 164 GLN A O 1
ATOM 1316 N N . ALA A 1 165 ? 29.919 -5.571 -21.566 1.00 95.88 165 ALA A N 1
ATOM 1317 C CA . ALA A 1 165 ? 30.080 -7.008 -21.757 1.00 95.88 165 ALA A CA 1
ATOM 1318 C C . ALA A 1 165 ? 30.055 -7.402 -23.245 1.00 95.88 165 ALA A C 1
ATOM 1320 O O . ALA A 1 165 ? 30.894 -8.182 -23.688 1.00 95.88 165 ALA A O 1
ATOM 1321 N N . ILE A 1 166 ? 29.142 -6.826 -24.033 1.00 94.69 166 ILE A N 1
ATOM 1322 C CA . ILE A 1 166 ? 29.047 -7.073 -25.481 1.00 94.69 166 ILE A CA 1
ATOM 1323 C C . ILE A 1 166 ? 30.286 -6.535 -26.213 1.00 94.69 166 ILE A C 1
ATOM 1325 O O . ILE A 1 166 ? 30.863 -7.242 -27.040 1.00 94.69 166 ILE A O 1
ATOM 1329 N N . ASN A 1 167 ? 30.746 -5.326 -25.866 1.00 93.44 167 ASN A N 1
ATOM 1330 C CA . ASN A 1 167 ? 31.980 -4.769 -26.427 1.00 93.44 167 ASN A CA 1
ATOM 1331 C C . ASN A 1 167 ? 33.208 -5.630 -26.090 1.00 93.44 167 ASN A C 1
ATOM 1333 O O . ASN A 1 167 ? 34.082 -5.793 -26.937 1.00 93.44 167 ASN A O 1
ATOM 1337 N N . LEU A 1 168 ? 33.268 -6.227 -24.891 1.00 96.00 168 LEU A N 1
ATOM 1338 C CA . LEU A 1 168 ? 34.358 -7.130 -24.495 1.00 96.00 168 LEU A CA 1
ATOM 1339 C C . LEU A 1 168 ? 34.414 -8.401 -25.360 1.00 96.00 168 LEU A C 1
ATOM 1341 O O . LEU A 1 168 ? 35.485 -8.968 -25.561 1.00 96.00 168 LEU A O 1
ATOM 1345 N N . LEU A 1 169 ? 33.276 -8.824 -25.916 1.00 95.69 169 LEU A N 1
ATOM 1346 C CA . LEU A 1 169 ? 33.181 -9.923 -26.880 1.00 95.69 169 LEU A CA 1
ATOM 1347 C C . LEU A 1 169 ? 33.504 -9.490 -28.324 1.00 95.69 169 LEU A C 1
ATOM 1349 O O . LEU A 1 169 ? 33.299 -10.271 -29.251 1.00 95.69 169 LEU A O 1
ATOM 1353 N N . ASN A 1 170 ? 34.016 -8.270 -28.528 1.00 94.69 170 ASN A N 1
ATOM 1354 C CA . ASN A 1 170 ? 34.309 -7.663 -29.832 1.00 94.69 170 ASN A CA 1
ATOM 1355 C C . ASN A 1 170 ? 33.086 -7.528 -30.757 1.00 94.69 170 ASN A C 1
ATOM 1357 O O . ASN A 1 170 ? 33.222 -7.523 -31.981 1.00 94.69 170 ASN A O 1
ATOM 1361 N N . ILE A 1 171 ? 31.888 -7.397 -30.184 1.00 94.62 171 ILE A N 1
ATOM 1362 C CA . ILE A 1 171 ? 30.667 -7.118 -30.942 1.00 94.62 171 ILE A CA 1
ATOM 1363 C C . ILE A 1 171 ? 30.412 -5.603 -30.887 1.00 94.62 171 ILE A C 1
ATOM 1365 O O . ILE A 1 171 ? 30.254 -5.064 -29.789 1.00 94.62 171 ILE A O 1
ATOM 1369 N N . PRO A 1 172 ? 30.360 -4.894 -32.032 1.00 92.56 172 PRO A N 1
ATOM 1370 C CA . PRO A 1 172 ? 30.130 -3.455 -32.044 1.00 92.56 172 PRO A CA 1
ATOM 1371 C C . PRO A 1 172 ? 28.713 -3.140 -31.557 1.00 92.56 172 PRO A C 1
ATOM 1373 O O . PRO A 1 172 ? 27.728 -3.616 -32.127 1.00 92.56 172 PRO A O 1
ATOM 1376 N N . VAL A 1 173 ? 28.613 -2.325 -30.506 1.00 95.75 173 VAL A N 1
ATOM 1377 C CA . VAL A 1 173 ? 27.335 -1.914 -29.916 1.00 95.75 173 VAL A CA 1
ATOM 1378 C C . VAL A 1 173 ? 27.350 -0.430 -29.561 1.00 95.75 173 VAL A C 1
ATOM 1380 O O . VAL A 1 173 ? 28.283 0.068 -28.930 1.00 95.75 173 VAL A O 1
ATOM 1383 N N . PHE A 1 174 ? 26.294 0.279 -29.954 1.00 95.12 174 PHE A N 1
ATOM 1384 C CA . PHE A 1 174 ? 26.061 1.677 -29.600 1.00 95.12 174 PHE A CA 1
ATOM 1385 C C . PHE A 1 174 ? 24.921 1.759 -28.582 1.00 95.12 174 PHE A C 1
ATOM 1387 O O . PHE A 1 174 ? 23.842 1.226 -28.821 1.00 95.12 174 PHE A O 1
ATOM 1394 N N . ARG A 1 175 ? 25.150 2.395 -27.429 1.00 95.69 175 ARG A N 1
ATOM 1395 C CA . ARG A 1 175 ? 24.136 2.523 -26.370 1.00 95.69 175 ARG A CA 1
ATOM 1396 C C . ARG A 1 175 ? 23.514 3.915 -26.393 1.00 95.69 175 ARG A C 1
ATOM 1398 O O . ARG A 1 175 ? 24.220 4.894 -26.159 1.00 95.69 175 ARG A O 1
ATOM 1405 N N . GLU A 1 176 ? 22.197 3.972 -26.533 1.00 94.69 176 GLU A N 1
ATOM 1406 C CA . GLU A 1 176 ? 21.386 5.179 -26.389 1.00 94.69 176 GLU A CA 1
ATOM 1407 C C . GLU A 1 176 ? 20.374 4.973 -25.254 1.00 94.69 176 GLU A C 1
ATOM 1409 O O . GLU A 1 176 ? 19.395 4.243 -25.383 1.00 94.69 176 GLU A O 1
ATOM 1414 N N . GLY A 1 177 ? 20.640 5.564 -24.084 1.00 93.19 177 GLY A N 1
ATOM 1415 C CA . GLY A 1 177 ? 19.809 5.339 -22.897 1.00 93.19 177 GLY A CA 1
ATOM 1416 C C . GLY A 1 177 ? 19.777 3.862 -22.471 1.00 93.19 177 GLY A C 1
ATOM 1417 O O . GLY A 1 177 ? 20.822 3.287 -22.147 1.00 93.19 177 GLY A O 1
ATOM 1418 N N . ASN A 1 178 ? 18.575 3.273 -22.436 1.00 94.19 178 ASN A N 1
ATOM 1419 C CA . ASN A 1 178 ? 18.324 1.854 -22.151 1.00 94.19 178 ASN A CA 1
ATOM 1420 C C . ASN A 1 178 ? 18.265 0.980 -23.424 1.00 94.19 178 ASN A C 1
ATOM 1422 O O . ASN A 1 178 ? 18.012 -0.219 -23.317 1.00 94.19 178 ASN A O 1
ATOM 1426 N N . ILE A 1 179 ? 18.517 1.546 -24.609 1.00 95.75 179 ILE A N 1
ATOM 1427 C CA . ILE A 1 179 ? 18.516 0.831 -25.890 1.00 95.75 179 ILE A CA 1
ATOM 1428 C C . ILE A 1 179 ? 19.961 0.576 -26.342 1.00 95.75 179 ILE A C 1
ATOM 1430 O O . ILE A 1 179 ? 20.825 1.455 -26.302 1.00 95.75 179 ILE A O 1
ATOM 1434 N N . LEU A 1 180 ? 20.236 -0.652 -26.775 1.00 95.38 180 LEU A N 1
ATOM 1435 C CA . LEU A 1 180 ? 21.499 -1.081 -27.365 1.00 95.38 180 LEU A CA 1
ATOM 1436 C C . LEU A 1 180 ? 21.295 -1.362 -28.853 1.00 95.38 180 LEU A C 1
ATOM 1438 O O . LEU A 1 180 ? 20.562 -2.275 -29.226 1.00 95.38 180 LEU A O 1
ATOM 1442 N N . HIS A 1 181 ? 21.970 -0.605 -29.705 1.00 96.31 181 HIS A N 1
ATOM 1443 C CA . HIS A 1 181 ? 21.946 -0.762 -31.152 1.00 96.31 181 HIS A CA 1
ATOM 1444 C C . HIS A 1 181 ? 23.115 -1.636 -31.609 1.00 96.31 181 HIS A C 1
ATOM 1446 O O . HIS A 1 181 ? 24.281 -1.314 -31.373 1.00 96.31 181 HIS A O 1
ATOM 1452 N N . LEU A 1 182 ? 22.788 -2.738 -32.278 1.00 94.06 182 LEU A N 1
ATOM 1453 C CA . LEU A 1 182 ? 23.713 -3.623 -32.977 1.00 94.06 182 LEU A CA 1
ATOM 1454 C C . LEU A 1 182 ? 23.519 -3.460 -34.493 1.00 94.06 182 LEU A C 1
ATOM 1456 O O . LEU A 1 182 ? 22.564 -2.832 -34.944 1.00 94.06 182 LEU A O 1
ATOM 1460 N N . ALA A 1 183 ? 24.396 -4.072 -35.292 1.00 92.69 183 ALA A N 1
ATOM 1461 C CA . ALA A 1 183 ? 24.371 -3.952 -36.754 1.00 92.69 183 ALA A CA 1
ATOM 1462 C C . ALA A 1 183 ? 23.016 -4.309 -37.403 1.00 92.69 183 ALA A C 1
ATOM 1464 O O . ALA A 1 183 ? 22.606 -3.652 -38.356 1.00 92.69 183 ALA A O 1
ATOM 1465 N N . ASN A 1 184 ? 22.312 -5.319 -36.878 1.00 92.12 184 ASN A N 1
ATOM 1466 C CA . ASN A 1 184 ? 21.073 -5.834 -37.476 1.00 92.12 184 ASN A CA 1
ATOM 1467 C C . ASN A 1 184 ? 19.844 -5.723 -36.558 1.00 92.12 184 ASN A C 1
ATOM 1469 O O . ASN A 1 184 ? 18.755 -6.110 -36.971 1.00 92.12 184 ASN A O 1
ATOM 1473 N N . THR A 1 185 ? 19.996 -5.258 -35.313 1.00 94.56 185 THR A N 1
ATOM 1474 C CA . THR A 1 185 ? 18.894 -5.223 -34.338 1.00 94.56 185 THR A CA 1
ATOM 1475 C C . THR A 1 185 ? 19.137 -4.195 -33.239 1.00 94.56 185 THR A C 1
ATOM 1477 O O . THR A 1 185 ? 20.280 -3.883 -32.912 1.00 94.56 185 THR A O 1
ATOM 1480 N N . SER A 1 186 ? 18.063 -3.718 -32.618 1.00 93.50 186 SER A N 1
ATOM 1481 C CA . SER A 1 186 ? 18.097 -2.970 -31.360 1.00 93.50 186 SER A CA 1
ATOM 1482 C C . SER A 1 186 ? 17.552 -3.836 -30.229 1.00 93.50 186 SER A C 1
ATOM 1484 O O . SER A 1 186 ? 16.539 -4.513 -30.402 1.00 93.50 186 SER A O 1
ATOM 1486 N N . LEU A 1 187 ? 18.219 -3.824 -29.080 1.00 93.25 187 LEU A N 1
ATOM 1487 C CA . LEU A 1 187 ? 17.777 -4.488 -27.859 1.00 93.25 187 LEU A CA 1
ATOM 1488 C C . LEU A 1 187 ? 17.428 -3.424 -26.826 1.00 93.25 187 LEU A C 1
ATOM 1490 O O . LEU A 1 187 ? 18.267 -2.593 -26.491 1.00 93.25 187 LEU A O 1
ATOM 1494 N N . GLU A 1 188 ? 16.207 -3.455 -26.314 1.00 93.00 188 GLU A N 1
ATOM 1495 C CA . GLU A 1 188 ? 15.774 -2.565 -25.242 1.00 93.00 188 GLU A CA 1
ATOM 1496 C C . GLU A 1 188 ? 15.870 -3.274 -23.889 1.00 93.00 188 GLU A C 1
ATOM 1498 O O . GLU A 1 188 ? 15.381 -4.394 -23.714 1.00 93.00 188 GLU A O 1
ATOM 1503 N N . VAL A 1 189 ? 16.492 -2.612 -22.915 1.00 91.81 189 VAL A N 1
ATOM 1504 C CA . VAL A 1 189 ? 16.495 -3.055 -21.521 1.00 91.81 189 VAL A CA 1
ATOM 1505 C C . VAL A 1 189 ? 15.198 -2.586 -20.874 1.00 91.81 189 VAL A C 1
ATOM 1507 O O . VAL A 1 189 ? 15.075 -1.432 -20.471 1.00 91.81 189 VAL A O 1
ATOM 1510 N N . VAL A 1 190 ? 14.235 -3.500 -20.791 1.00 88.38 190 VAL A N 1
ATOM 1511 C CA . VAL A 1 190 ? 12.911 -3.261 -20.202 1.00 88.38 190 VAL A CA 1
ATOM 1512 C C . VAL A 1 190 ? 12.935 -3.323 -18.670 1.00 88.38 190 VAL A C 1
ATOM 1514 O O . VAL A 1 190 ? 13.849 -3.889 -18.065 1.00 88.38 190 VAL A O 1
ATOM 1517 N N . ASP A 1 191 ? 11.876 -2.822 -18.025 1.00 82.62 191 ASP A N 1
ATOM 1518 C CA . ASP A 1 191 ? 11.679 -2.808 -16.564 1.00 82.62 191 ASP A CA 1
ATOM 1519 C C . ASP A 1 191 ? 11.992 -4.133 -15.856 1.00 82.62 191 ASP A C 1
ATOM 1521 O O . ASP A 1 191 ? 12.510 -4.134 -14.736 1.00 82.62 191 ASP A O 1
ATOM 1525 N N . ALA A 1 192 ? 11.727 -5.270 -16.503 1.00 80.44 192 ALA A N 1
ATOM 1526 C CA . ALA A 1 192 ? 12.005 -6.595 -15.951 1.00 80.44 192 ALA A CA 1
ATOM 1527 C C . ALA A 1 192 ? 13.501 -6.821 -15.639 1.00 80.44 192 ALA A C 1
ATOM 1529 O O . ALA A 1 192 ? 13.832 -7.614 -14.758 1.00 80.44 192 ALA A O 1
ATOM 1530 N N . CYS A 1 193 ? 14.401 -6.093 -16.306 1.00 87.00 193 CYS A N 1
ATOM 1531 C CA . CYS A 1 193 ? 15.850 -6.168 -16.127 1.00 87.00 193 CYS A CA 1
ATOM 1532 C C . CYS A 1 193 ? 16.384 -5.255 -15.006 1.00 87.00 193 CYS A C 1
ATOM 1534 O O . CYS A 1 193 ? 17.586 -5.263 -14.744 1.00 87.00 193 CYS A O 1
ATOM 1536 N N . SER A 1 194 ? 15.521 -4.474 -14.343 1.00 84.44 194 SER A N 1
ATOM 1537 C CA . SER A 1 194 ? 15.905 -3.576 -13.238 1.00 84.44 194 SER A CA 1
ATOM 1538 C C . SER A 1 194 ? 16.131 -4.296 -11.901 1.00 84.44 194 SER A C 1
ATOM 1540 O O . SER A 1 194 ? 16.702 -3.723 -10.978 1.00 84.44 194 SER A O 1
ATOM 1542 N N . GLY A 1 195 ? 15.649 -5.536 -11.757 1.00 84.69 195 GLY A N 1
ATOM 1543 C CA . GLY A 1 195 ? 15.721 -6.297 -10.504 1.00 84.69 195 GLY A CA 1
ATOM 1544 C C . GLY A 1 195 ? 14.745 -5.842 -9.407 1.00 84.69 195 GLY A C 1
ATOM 1545 O O . GLY A 1 195 ? 14.673 -6.494 -8.364 1.00 84.69 195 GLY A O 1
ATOM 1546 N N . ILE A 1 196 ? 13.942 -4.791 -9.634 1.00 84.75 196 ILE A N 1
ATOM 1547 C CA . ILE A 1 196 ? 12.985 -4.269 -8.639 1.00 84.75 196 ILE A CA 1
ATOM 1548 C C . ILE A 1 196 ? 11.988 -5.340 -8.192 1.00 84.75 196 ILE A C 1
ATOM 1550 O O . ILE A 1 196 ? 11.673 -5.421 -7.009 1.00 84.75 196 ILE A O 1
ATOM 1554 N N . ARG A 1 197 ? 11.536 -6.213 -9.100 1.00 81.50 197 ARG A N 1
ATOM 1555 C CA . ARG A 1 197 ? 10.619 -7.312 -8.755 1.00 81.50 197 ARG A CA 1
ATOM 1556 C C . ARG A 1 197 ? 11.198 -8.253 -7.691 1.00 81.50 197 ARG A C 1
ATOM 1558 O O . ARG A 1 197 ? 10.478 -8.715 -6.806 1.00 81.50 197 ARG A O 1
ATOM 1565 N N . SER A 1 198 ? 12.496 -8.540 -7.762 1.00 86.62 198 SER A N 1
ATOM 1566 C CA . SER A 1 198 ? 13.171 -9.364 -6.754 1.00 86.62 198 SER A CA 1
ATOM 1567 C C . SER A 1 198 ? 13.284 -8.616 -5.425 1.00 86.62 198 SER A C 1
ATOM 1569 O O . SER A 1 198 ? 13.055 -9.207 -4.373 1.00 86.62 198 SER A O 1
ATOM 1571 N N . LEU A 1 199 ? 13.568 -7.308 -5.466 1.00 85.50 199 LEU A N 1
ATOM 1572 C CA . LEU A 1 199 ? 13.634 -6.454 -4.278 1.00 85.50 199 LEU A CA 1
ATOM 1573 C C . LEU A 1 199 ? 12.283 -6.386 -3.549 1.00 85.50 199 LEU A C 1
ATOM 1575 O O . LEU A 1 199 ? 12.235 -6.592 -2.339 1.00 85.50 199 LEU A O 1
ATOM 1579 N N . THR A 1 200 ? 11.183 -6.142 -4.265 1.00 82.25 200 THR A N 1
ATOM 1580 C CA . THR A 1 200 ? 9.839 -6.085 -3.666 1.00 82.25 200 THR A CA 1
ATOM 1581 C C . THR A 1 200 ? 9.448 -7.424 -3.045 1.00 82.25 200 THR A C 1
ATOM 1583 O O . THR A 1 200 ? 8.930 -7.449 -1.930 1.00 82.25 200 THR A O 1
ATOM 1586 N N . SER A 1 201 ? 9.784 -8.537 -3.704 1.00 83.94 201 SER A N 1
ATOM 1587 C CA . SER A 1 201 ? 9.559 -9.889 -3.175 1.00 83.94 201 SER A CA 1
ATOM 1588 C C . SER A 1 201 ? 10.356 -10.146 -1.887 1.00 83.94 201 SER A C 1
ATOM 1590 O O . SER A 1 201 ? 9.811 -10.670 -0.917 1.00 83.94 201 SER A O 1
ATOM 1592 N N . LEU A 1 202 ? 11.627 -9.734 -1.837 1.00 86.06 202 LEU A N 1
ATOM 1593 C CA . LEU A 1 202 ? 12.482 -9.855 -0.648 1.00 86.06 202 LEU A CA 1
ATOM 1594 C C . LEU A 1 202 ? 12.012 -8.971 0.512 1.00 86.06 202 LEU A C 1
ATOM 1596 O O . LEU A 1 202 ? 12.047 -9.404 1.665 1.00 86.06 202 LEU A O 1
ATOM 1600 N N . LEU A 1 203 ? 11.543 -7.755 0.223 1.00 84.50 203 LEU A N 1
ATOM 1601 C CA . LEU A 1 203 ? 10.960 -6.864 1.228 1.00 84.50 203 LEU A CA 1
ATOM 1602 C C . LEU A 1 203 ? 9.658 -7.441 1.788 1.00 84.50 203 LEU A C 1
ATOM 1604 O O . LEU A 1 203 ? 9.462 -7.431 3.000 1.00 84.50 203 LEU A O 1
ATOM 1608 N N . ALA A 1 204 ? 8.797 -7.994 0.930 1.00 82.12 204 ALA A N 1
ATOM 1609 C CA . ALA A 1 204 ? 7.563 -8.647 1.357 1.00 82.12 204 ALA A CA 1
ATOM 1610 C C . ALA A 1 204 ? 7.840 -9.903 2.196 1.00 82.12 204 ALA A C 1
ATOM 1612 O O . ALA A 1 204 ? 7.122 -10.167 3.158 1.00 82.12 204 ALA A O 1
ATOM 1613 N N . LEU A 1 205 ? 8.888 -10.663 1.870 1.00 85.12 205 LEU A N 1
ATOM 1614 C CA . LEU A 1 205 ? 9.304 -11.807 2.674 1.00 85.12 205 LEU A CA 1
ATOM 1615 C C . LEU A 1 205 ? 9.838 -11.353 4.036 1.00 85.12 205 LEU A C 1
ATOM 1617 O O . LEU A 1 205 ? 9.369 -11.819 5.066 1.00 85.12 205 LEU A O 1
ATOM 1621 N N . THR A 1 206 ? 10.767 -10.396 4.048 1.00 86.19 206 THR A N 1
ATOM 1622 C CA . THR A 1 206 ? 11.348 -9.847 5.283 1.00 86.19 206 THR A CA 1
ATOM 1623 C C . THR A 1 206 ? 10.269 -9.268 6.196 1.00 86.19 206 THR A C 1
ATOM 1625 O O . THR A 1 206 ? 10.250 -9.569 7.383 1.00 86.19 206 THR A O 1
ATOM 1628 N N . GLY A 1 207 ? 9.332 -8.493 5.644 1.00 80.62 207 GLY A N 1
ATOM 1629 C CA . GLY A 1 207 ? 8.230 -7.905 6.405 1.00 80.62 207 GLY A CA 1
ATOM 1630 C C . GLY A 1 207 ? 7.263 -8.933 6.996 1.00 80.62 207 GLY A C 1
ATOM 1631 O O . GLY A 1 207 ? 6.648 -8.653 8.018 1.00 80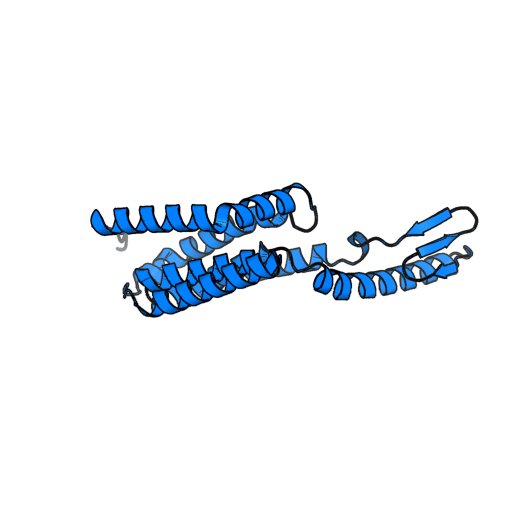.62 207 GLY A O 1
ATOM 1632 N N . ALA A 1 208 ? 7.143 -10.120 6.395 1.00 79.75 208 ALA A N 1
ATOM 1633 C CA . ALA A 1 208 ? 6.329 -11.201 6.946 1.00 79.75 208 ALA A CA 1
ATOM 1634 C C . ALA A 1 208 ? 6.992 -11.894 8.155 1.00 79.75 208 ALA A C 1
ATOM 1636 O O . ALA A 1 208 ? 6.286 -12.488 8.967 1.00 79.75 208 ALA A O 1
ATOM 1637 N N . PHE A 1 209 ? 8.324 -11.821 8.273 1.00 80.38 209 PHE A N 1
ATOM 1638 C CA . PHE A 1 209 ? 9.108 -12.414 9.367 1.00 80.38 209 PHE A CA 1
ATOM 1639 C C . PHE A 1 209 ? 9.587 -11.398 10.423 1.00 80.38 209 PHE A C 1
ATOM 1641 O O . PHE A 1 209 ? 10.290 -11.795 11.353 1.00 80.38 209 PHE A O 1
ATOM 1648 N N . ALA A 1 210 ? 9.239 -10.115 10.276 1.00 72.38 210 ALA A N 1
ATOM 1649 C CA . ALA A 1 210 ? 9.553 -9.042 11.225 1.00 72.38 210 ALA A CA 1
ATOM 1650 C C . ALA A 1 210 ? 8.557 -8.997 12.395 1.00 72.38 210 ALA A C 1
ATOM 1652 O O . ALA A 1 210 ? 9.014 -8.763 13.536 1.00 72.38 210 ALA A O 1
#

Sequence (210 aa):
MSIFQTDEPMNLSIKKQTLFQIFILTAAFLFVYQKAILKLISDWSTDPNFSHGFLIPFVALYMIWYKKNELAEVSFKPSLAGIIVIIGGMLIHVAGNLGSELFLMRFSMIITLSGIIIYFCGFEIFKRILVPIAYLIMMIPIPAILWNQVAFPLQLFSAQISAQAINLLNIPVFREGNILHLANTSLEVVDACSGIRSLTSLLALTGAFA

Radius of gyration: 23.65 Å; Cα contacts (8 Å, |Δi|>4): 212; chains: 1; bounding box: 60×49×74 Å